Protein AF-A0A8T5A6D3-F1 (afdb_monomer_lite)

Structure (mmCIF, N/CA/C/O backbone):
data_AF-A0A8T5A6D3-F1
#
_entry.id   AF-A0A8T5A6D3-F1
#
loop_
_atom_site.group_PDB
_atom_site.id
_atom_site.type_symbol
_atom_site.label_atom_id
_atom_site.label_alt_id
_atom_site.label_comp_id
_atom_site.label_asym_id
_atom_site.label_entity_id
_atom_site.label_seq_id
_atom_site.pdbx_PDB_ins_code
_atom_site.Cartn_x
_atom_site.Cartn_y
_atom_site.Cartn_z
_atom_site.occupancy
_atom_site.B_iso_or_equiv
_atom_site.auth_seq_id
_atom_site.auth_comp_id
_atom_site.auth_asym_id
_atom_site.auth_atom_id
_atom_site.pdbx_PDB_model_num
ATOM 1 N N . PHE A 1 1 ? -14.590 -14.843 14.346 1.00 88.88 1 PHE A N 1
ATOM 2 C CA . PHE A 1 1 ? -13.296 -14.180 14.084 1.00 88.88 1 PHE A CA 1
ATOM 3 C C . PHE A 1 1 ? -13.167 -13.911 12.585 1.00 88.88 1 PHE A C 1
ATOM 5 O O . PHE A 1 1 ? -13.887 -14.545 11.820 1.00 88.88 1 PHE A O 1
ATOM 12 N N . HIS A 1 2 ? -12.305 -12.985 12.155 1.00 88.94 2 HIS A N 1
ATOM 13 C CA . HIS A 1 2 ? -12.106 -12.614 10.744 1.00 88.94 2 HIS A CA 1
ATOM 14 C C . HIS A 1 2 ? -10.635 -12.269 10.463 1.00 88.94 2 HIS A C 1
ATOM 16 O O . HIS A 1 2 ? -10.048 -11.436 11.146 1.00 88.94 2 HIS A O 1
ATOM 22 N N . HIS A 1 3 ? -10.023 -12.928 9.481 1.00 88.00 3 HIS A N 1
ATOM 23 C CA . HIS A 1 3 ? -8.654 -12.645 9.037 1.00 88.00 3 HIS A CA 1
ATOM 24 C C . HIS A 1 3 ? -8.461 -13.064 7.572 1.00 88.00 3 HIS A C 1
ATOM 26 O O . HIS A 1 3 ? -9.274 -13.801 7.006 1.00 88.00 3 HIS A O 1
ATOM 32 N N . ALA A 1 4 ? -7.360 -12.622 6.955 1.00 83.62 4 ALA A N 1
ATOM 33 C CA . ALA A 1 4 ? -7.059 -12.874 5.540 1.00 83.62 4 ALA A CA 1
ATOM 34 C C . ALA A 1 4 ? -6.901 -14.366 5.176 1.00 83.62 4 ALA A C 1
ATOM 36 O O . ALA A 1 4 ? -7.149 -14.739 4.033 1.00 83.62 4 ALA A O 1
ATOM 37 N N . GLY A 1 5 ? -6.555 -15.217 6.147 1.00 85.88 5 GLY A N 1
ATOM 38 C CA . GLY A 1 5 ? -6.410 -16.668 5.961 1.00 85.88 5 GLY A CA 1
ATOM 39 C C . GLY A 1 5 ? -7.731 -17.439 5.813 1.00 85.88 5 GLY A C 1
ATOM 40 O O . GLY A 1 5 ? -7.719 -18.601 5.419 1.00 85.88 5 GLY A O 1
ATOM 41 N N . LEU A 1 6 ? -8.882 -16.820 6.102 1.00 87.50 6 LEU A N 1
ATOM 42 C CA . LEU A 1 6 ? -10.184 -17.423 5.804 1.00 87.50 6 LEU A CA 1
ATOM 43 C 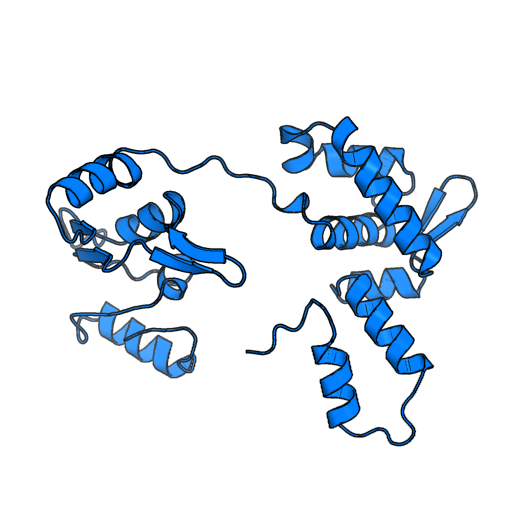C . LEU A 1 6 ? -10.451 -17.417 4.297 1.00 87.50 6 LEU A C 1
ATOM 45 O O . LEU A 1 6 ? -10.151 -16.436 3.623 1.00 87.50 6 LEU A O 1
ATOM 49 N N . ARG A 1 7 ? -11.109 -18.458 3.770 1.00 89.81 7 ARG A N 1
ATOM 50 C CA . ARG A 1 7 ? -11.620 -18.453 2.387 1.00 89.81 7 ARG A CA 1
ATOM 51 C C . ARG A 1 7 ? -12.604 -17.297 2.177 1.00 89.81 7 ARG A C 1
ATOM 53 O O . ARG A 1 7 ? -13.321 -16.912 3.101 1.00 89.81 7 ARG A O 1
ATOM 60 N N . ALA A 1 8 ? -12.674 -16.772 0.953 1.00 88.44 8 ALA A N 1
ATOM 61 C CA . ALA A 1 8 ? -13.541 -15.636 0.623 1.00 88.44 8 ALA A CA 1
ATOM 62 C C . ALA A 1 8 ? -15.020 -15.890 0.968 1.00 88.44 8 ALA A C 1
ATOM 64 O O . ALA A 1 8 ? -15.687 -15.004 1.495 1.00 88.44 8 ALA A O 1
ATOM 65 N N . GLU A 1 9 ? -15.507 -17.109 0.736 1.00 92.56 9 GLU A N 1
ATOM 66 C CA . GLU A 1 9 ? -16.871 -17.532 1.077 1.00 92.56 9 GLU A CA 1
ATOM 67 C C . GLU A 1 9 ? -17.139 -17.464 2.585 1.00 92.56 9 GLU A C 1
ATOM 69 O O . GLU A 1 9 ? -18.138 -16.892 3.014 1.00 92.56 9 GLU A O 1
ATOM 74 N N . HIS A 1 10 ? -16.211 -17.966 3.406 1.00 92.62 10 HIS A N 1
ATOM 75 C CA . HIS A 1 10 ? -16.337 -17.918 4.864 1.00 92.62 10 HIS A CA 1
ATOM 76 C C . HIS A 1 10 ? -16.326 -16.481 5.386 1.00 92.62 10 HIS A C 1
ATOM 78 O O . HIS A 1 10 ? -17.102 -16.154 6.283 1.00 92.62 10 HIS A O 1
ATOM 84 N N . ARG A 1 11 ? -15.484 -15.611 4.808 1.00 90.25 11 ARG A N 1
ATOM 85 C CA . ARG A 1 11 ? -15.489 -14.182 5.150 1.00 90.25 11 ARG A CA 1
ATOM 86 C C . ARG A 1 11 ? -16.864 -13.577 4.883 1.00 90.25 11 ARG A C 1
ATOM 88 O O . ARG A 1 11 ? -17.448 -13.041 5.815 1.00 90.25 11 ARG A O 1
ATOM 95 N N . ARG A 1 12 ? -17.438 -13.771 3.689 1.00 90.38 12 ARG A N 1
ATOM 96 C CA . ARG A 1 12 ? -18.783 -13.261 3.348 1.00 90.38 12 ARG A CA 1
ATOM 97 C C . ARG A 1 12 ? -19.853 -13.716 4.340 1.00 90.38 12 ARG A C 1
ATOM 99 O O . ARG A 1 12 ? -20.590 -12.885 4.856 1.00 90.38 12 ARG A O 1
ATOM 106 N N . ILE A 1 13 ? -19.884 -15.006 4.684 1.00 93.75 13 ILE A N 1
ATOM 107 C CA . ILE A 1 13 ? -20.856 -15.548 5.649 1.00 93.75 13 ILE A CA 1
ATOM 108 C C . ILE A 1 13 ? -20.736 -14.853 7.012 1.00 93.75 13 ILE A C 1
ATOM 110 O O . ILE A 1 13 ? -21.751 -14.491 7.614 1.00 93.75 13 ILE A O 1
ATOM 114 N N . VAL A 1 14 ? -19.510 -14.656 7.506 1.00 92.81 14 VAL A N 1
ATOM 115 C CA . VAL A 1 14 ? -19.257 -13.971 8.783 1.00 92.81 14 VAL A CA 1
ATOM 116 C C . VAL A 1 14 ? -19.687 -12.505 8.714 1.00 92.81 14 VAL A C 1
ATOM 118 O O . VAL A 1 14 ? -20.345 -12.020 9.633 1.00 92.81 14 VAL A O 1
ATOM 121 N N . GLU A 1 15 ? -19.358 -11.809 7.628 1.00 91.38 15 GLU A N 1
ATOM 122 C CA . GLU A 1 15 ? -19.695 -10.397 7.417 1.00 91.38 15 GLU A CA 1
ATOM 123 C C . GLU A 1 15 ? -21.215 -10.181 7.331 1.00 91.38 15 GLU A C 1
ATOM 125 O O . GLU A 1 15 ? -21.755 -9.305 8.009 1.00 91.38 15 GLU A O 1
ATOM 130 N N . ASP A 1 16 ? -21.927 -11.020 6.578 1.00 92.44 16 ASP A N 1
ATOM 131 C CA . ASP A 1 16 ? -23.387 -10.962 6.442 1.00 92.44 16 ASP A CA 1
ATOM 132 C C . ASP A 1 16 ? -24.098 -11.332 7.748 1.00 92.44 16 ASP A C 1
ATOM 134 O O . ASP A 1 16 ? -25.095 -10.712 8.138 1.00 92.44 16 ASP A O 1
ATOM 138 N N . SER A 1 17 ? -23.562 -12.312 8.476 1.00 94.25 17 SER A N 1
ATOM 139 C CA . SER A 1 17 ? -24.087 -12.703 9.787 1.00 94.25 17 SER A CA 1
ATOM 140 C C . SER A 1 17 ? -23.860 -11.619 10.843 1.00 94.25 17 SER A C 1
ATOM 142 O O . SER A 1 17 ? -24.708 -11.437 11.715 1.00 94.25 17 SER A O 1
ATOM 144 N N . PHE A 1 18 ? -22.760 -10.866 10.764 1.00 92.75 18 PHE A N 1
ATOM 145 C CA . PHE A 1 18 ? -22.527 -9.702 11.621 1.00 92.75 18 PHE A CA 1
ATOM 146 C C . PHE A 1 18 ? -23.461 -8.542 11.258 1.00 92.75 18 PHE A C 1
ATOM 148 O O . PHE A 1 18 ? -24.125 -7.991 12.134 1.00 92.75 18 PHE A O 1
ATOM 155 N N . ARG A 1 19 ? -23.611 -8.231 9.963 1.00 89.12 19 ARG A N 1
ATOM 156 C CA . ARG A 1 19 ? -24.492 -7.153 9.478 1.00 89.12 19 ARG A CA 1
ATOM 157 C C . ARG A 1 19 ? -25.965 -7.393 9.820 1.00 89.12 19 ARG A C 1
ATOM 159 O O . ARG A 1 19 ? -26.661 -6.463 10.206 1.00 89.12 19 ARG A O 1
ATOM 166 N N . SER A 1 20 ? -26.425 -8.641 9.727 1.00 91.38 20 SER A N 1
ATOM 167 C CA . SER A 1 20 ? -27.782 -9.047 10.134 1.00 91.38 20 SER A CA 1
ATOM 168 C C . SER A 1 20 ? -27.955 -9.199 11.652 1.00 91.38 20 SER A C 1
ATOM 170 O O . SER A 1 20 ? -29.035 -9.553 12.120 1.00 91.38 20 SER A O 1
ATOM 172 N N . GLY A 1 21 ? -26.903 -8.953 12.440 1.00 90.56 21 GLY A N 1
ATOM 173 C CA . GLY A 1 21 ? -26.941 -9.026 13.896 1.00 90.56 21 GLY A CA 1
ATOM 174 C C . GLY A 1 21 ? -27.050 -10.443 14.461 1.00 90.56 21 GLY A C 1
ATOM 175 O O . GLY A 1 21 ? -27.340 -10.582 15.650 1.00 90.56 21 GLY A O 1
ATOM 176 N N . LYS A 1 22 ? -26.827 -11.494 13.661 1.00 95.19 22 LYS A N 1
ATOM 177 C CA . LYS A 1 22 ? -26.739 -12.885 14.144 1.00 95.19 22 LYS A CA 1
ATOM 178 C C . LYS A 1 22 ? -25.450 -13.104 14.933 1.00 95.19 22 LYS A C 1
ATOM 180 O O . LYS A 1 22 ? -25.472 -13.702 16.004 1.00 95.19 22 LYS A O 1
ATOM 185 N N . ILE A 1 23 ? -24.340 -12.562 14.432 1.00 94.94 23 ILE A N 1
ATOM 186 C CA . ILE A 1 23 ? -23.078 -12.458 15.169 1.00 94.94 23 ILE A CA 1
ATOM 187 C C . ILE A 1 23 ? -23.074 -11.120 15.900 1.00 94.94 23 ILE A C 1
ATOM 189 O O . ILE A 1 23 ? -23.245 -10.072 15.285 1.00 94.94 23 ILE A O 1
ATOM 193 N N . LYS A 1 24 ? -22.874 -11.158 17.219 1.00 93.56 24 LYS A N 1
ATOM 194 C CA . LYS A 1 24 ? -22.858 -9.956 18.067 1.00 93.56 24 LYS A CA 1
ATOM 195 C C . LYS A 1 24 ? -21.466 -9.350 18.225 1.00 93.56 24 LYS A C 1
ATOM 197 O O . LYS A 1 24 ? -21.347 -8.143 18.384 1.00 93.56 24 LYS A O 1
ATOM 202 N N . ILE A 1 25 ? -20.430 -10.187 18.177 1.00 94.38 25 ILE A N 1
ATOM 203 C CA . ILE A 1 25 ? -19.036 -9.793 18.393 1.00 94.38 25 ILE A CA 1
ATOM 204 C C . ILE A 1 25 ? -18.184 -10.371 17.269 1.00 94.38 25 ILE A C 1
ATOM 206 O O . ILE A 1 25 ? -18.238 -11.570 16.989 1.00 94.38 25 ILE A O 1
ATOM 210 N N . LEU A 1 26 ? -17.372 -9.518 16.648 1.00 92.50 26 LEU A N 1
ATOM 211 C CA . LEU A 1 26 ? -16.442 -9.908 15.601 1.00 92.50 26 LEU A CA 1
ATOM 212 C C . LEU A 1 26 ? -15.021 -9.480 15.971 1.00 92.50 26 LEU A C 1
ATOM 214 O O . LEU A 1 26 ? -14.696 -8.301 15.953 1.00 92.50 26 LEU A O 1
ATOM 218 N N . VAL A 1 27 ? -14.168 -10.458 16.273 1.00 93.06 27 VAL A N 1
ATOM 219 C CA . VAL A 1 27 ? -12.727 -10.238 16.467 1.00 93.06 27 VAL A CA 1
ATOM 220 C C . VAL A 1 27 ? -12.028 -10.336 15.115 1.00 93.06 27 VAL A C 1
ATOM 222 O O . VAL A 1 27 ? -12.195 -11.354 14.435 1.00 93.06 27 VAL A O 1
ATOM 225 N N . ALA A 1 28 ? -11.262 -9.317 14.723 1.00 87.31 28 ALA A N 1
ATOM 226 C CA . ALA A 1 28 ? -10.626 -9.262 13.412 1.00 87.31 28 ALA A CA 1
ATOM 227 C C . ALA A 1 28 ? -9.179 -8.756 13.449 1.00 87.31 28 ALA A C 1
ATOM 229 O O . ALA A 1 28 ? -8.816 -7.952 14.303 1.00 87.31 28 ALA A O 1
ATOM 230 N N . THR A 1 29 ? -8.364 -9.203 12.492 1.00 83.44 29 THR A N 1
ATOM 231 C CA . THR A 1 29 ? -7.037 -8.624 12.232 1.00 83.44 29 THR A CA 1
ATOM 232 C C . THR A 1 29 ? -7.153 -7.321 11.423 1.00 83.44 29 THR A C 1
ATOM 234 O O . THR A 1 29 ? -8.159 -7.131 10.729 1.00 83.44 29 THR A O 1
ATOM 237 N N . PRO A 1 30 ? -6.127 -6.441 11.421 1.00 71.56 30 PRO A N 1
ATOM 238 C CA . PRO A 1 30 ? -6.189 -5.117 10.780 1.00 71.56 30 PRO A CA 1
ATOM 239 C C . PRO A 1 30 ? -6.592 -5.119 9.298 1.00 71.56 30 PRO A C 1
ATOM 241 O O . PRO A 1 30 ? -7.111 -4.131 8.795 1.00 71.56 30 PRO A O 1
ATOM 244 N N . THR A 1 31 ? -6.430 -6.243 8.597 1.00 66.00 31 THR A N 1
ATOM 245 C CA . THR A 1 31 ? -6.881 -6.429 7.208 1.00 66.00 31 THR A CA 1
ATOM 246 C C . THR A 1 31 ? -8.370 -6.132 7.000 1.00 66.00 31 THR A C 1
ATOM 248 O O . THR A 1 31 ? -8.763 -5.745 5.903 1.00 66.00 31 THR A O 1
ATOM 251 N N . LEU A 1 32 ? -9.208 -6.276 8.035 1.00 61.12 32 LEU A N 1
ATOM 252 C CA . LEU A 1 32 ? -10.626 -5.909 7.960 1.00 61.12 32 LEU A CA 1
ATOM 253 C C . LEU A 1 32 ? -10.837 -4.385 7.967 1.00 61.12 32 LEU A C 1
ATOM 255 O O . LEU A 1 32 ? -11.794 -3.895 7.365 1.00 61.12 32 LEU A O 1
ATOM 259 N N . ALA A 1 33 ? -9.935 -3.631 8.605 1.00 56.75 33 ALA A N 1
ATOM 260 C CA . ALA A 1 33 ? -10.086 -2.194 8.813 1.00 56.75 33 ALA A CA 1
ATOM 261 C C . ALA A 1 33 ? -9.987 -1.365 7.519 1.00 56.75 33 ALA A C 1
ATOM 263 O O . ALA A 1 33 ? -10.530 -0.261 7.474 1.00 56.75 33 ALA A O 1
ATOM 264 N N . ALA A 1 34 ? -9.399 -1.911 6.452 1.00 58.31 34 ALA A N 1
ATOM 265 C CA . ALA A 1 34 ? -9.184 -1.196 5.192 1.00 58.31 34 ALA A CA 1
ATOM 266 C C . ALA A 1 34 ? -10.132 -1.599 4.043 1.00 58.31 34 ALA A C 1
ATOM 268 O O . ALA A 1 34 ? -10.209 -0.876 3.056 1.00 58.31 34 ALA A O 1
ATOM 269 N N . GLY A 1 35 ? -10.848 -2.731 4.136 1.00 59.88 35 GLY A N 1
ATOM 270 C CA . GLY A 1 35 ? -11.442 -3.362 2.941 1.00 59.88 35 GLY A CA 1
ATOM 271 C C . GLY A 1 35 ? -12.953 -3.596 2.933 1.00 59.88 35 GLY A C 1
ATOM 272 O O . GLY A 1 35 ? -13.512 -3.832 1.867 1.00 59.88 35 GLY A O 1
ATOM 273 N N . VAL A 1 36 ? -13.633 -3.558 4.085 1.00 67.81 36 VAL A N 1
ATOM 274 C CA . VAL A 1 36 ? -15.059 -3.932 4.160 1.00 67.81 36 VAL A CA 1
ATOM 275 C C . VAL A 1 36 ? -15.838 -2.911 4.975 1.00 67.81 36 VAL A C 1
ATOM 277 O O . VAL A 1 36 ? -15.412 -2.550 6.070 1.00 67.81 36 VAL A O 1
ATOM 280 N N . ASN A 1 37 ? -16.980 -2.438 4.473 1.00 72.88 37 ASN A N 1
ATOM 281 C CA . ASN A 1 37 ? -17.863 -1.537 5.216 1.00 72.88 37 ASN A CA 1
ATOM 282 C C . ASN A 1 37 ? -18.713 -2.332 6.226 1.00 72.88 37 ASN A C 1
ATOM 284 O O . ASN A 1 37 ? -19.784 -2.846 5.899 1.00 72.88 37 ASN A O 1
ATOM 288 N N . LEU A 1 38 ? -18.192 -2.476 7.444 1.00 82.94 38 LEU A N 1
ATOM 289 C CA . LEU A 1 38 ? -18.842 -3.151 8.570 1.00 82.94 38 LEU A CA 1
ATOM 290 C C . LEU A 1 38 ? -18.769 -2.238 9.795 1.00 82.94 38 LEU A C 1
ATOM 292 O O . LEU A 1 38 ? -17.857 -2.399 10.610 1.00 82.94 38 LEU A O 1
ATOM 296 N N . PRO A 1 39 ? -19.670 -1.246 9.899 1.00 82.38 39 PRO A N 1
ATOM 297 C CA . PRO A 1 39 ? -19.753 -0.417 11.086 1.00 82.38 39 PRO A CA 1
ATOM 298 C C . PRO A 1 39 ? -20.311 -1.237 12.254 1.00 82.38 39 PRO A C 1
ATOM 300 O O . PRO A 1 39 ? -21.183 -2.095 12.079 1.00 82.38 39 PRO A O 1
ATOM 303 N N . ALA A 1 40 ? -19.819 -0.963 13.454 1.00 91.06 40 ALA A N 1
ATOM 304 C CA . ALA A 1 40 ? -20.254 -1.599 14.692 1.00 91.06 40 ALA A CA 1
ATOM 305 C C . ALA A 1 40 ? -20.604 -0.515 15.709 1.00 91.06 40 ALA A C 1
ATOM 307 O O . ALA A 1 40 ? -20.009 0.552 15.681 1.00 91.06 40 ALA A O 1
ATOM 308 N N . LYS A 1 41 ? -21.538 -0.771 16.633 1.00 92.62 41 LYS A N 1
ATOM 309 C CA . LYS A 1 41 ? -21.847 0.209 17.689 1.00 92.62 41 LYS A CA 1
ATOM 310 C C . LYS A 1 41 ? -20.596 0.570 18.504 1.00 92.62 41 LYS A C 1
ATOM 312 O O . LYS A 1 41 ? -20.357 1.743 18.773 1.00 92.62 41 LYS A O 1
ATOM 317 N N . ALA A 1 42 ? -19.799 -0.442 18.841 1.00 94.88 42 ALA A N 1
ATOM 318 C CA . ALA A 1 42 ? -18.556 -0.291 19.579 1.00 94.88 42 ALA A CA 1
ATOM 319 C C . ALA A 1 42 ? -17.392 -0.990 18.864 1.00 94.88 42 ALA A C 1
ATOM 321 O O . ALA A 1 42 ? -17.576 -2.050 18.257 1.00 94.88 42 ALA A O 1
ATOM 322 N N . VAL A 1 43 ? -16.196 -0.411 18.968 1.00 95.25 43 VAL A N 1
ATOM 323 C CA . VAL A 1 43 ? -14.931 -0.973 18.479 1.00 95.25 43 VAL A CA 1
ATOM 324 C C . VAL A 1 43 ? -13.938 -1.032 19.633 1.00 95.25 43 VAL A C 1
ATOM 326 O O . VAL A 1 43 ? -13.686 -0.027 20.290 1.00 95.25 43 VAL A O 1
ATOM 329 N N . ILE A 1 44 ? -13.342 -2.204 19.853 1.00 96.25 44 ILE A N 1
ATOM 330 C CA . ILE A 1 44 ? -12.307 -2.411 20.870 1.00 96.25 44 ILE A CA 1
ATOM 331 C C . ILE A 1 44 ? -10.987 -2.711 20.163 1.00 96.25 44 ILE A C 1
ATOM 333 O O . ILE A 1 44 ? -10.876 -3.691 19.424 1.00 96.25 44 ILE A O 1
ATOM 337 N N . ILE A 1 45 ? -9.985 -1.872 20.404 1.00 95.25 45 ILE A N 1
ATOM 338 C CA . ILE A 1 45 ? -8.626 -2.018 19.889 1.00 95.25 45 ILE A CA 1
ATOM 339 C C . ILE A 1 45 ? -7.795 -2.638 21.009 1.00 95.25 45 ILE A C 1
ATOM 341 O O . ILE A 1 45 ? -7.359 -1.962 21.937 1.00 95.25 45 ILE A O 1
ATOM 345 N N . GL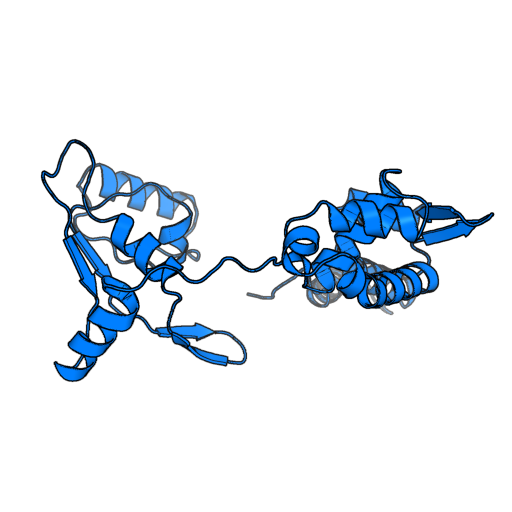Y A 1 46 ? -7.630 -3.961 20.936 1.00 93.44 46 GLY A N 1
ATOM 346 C CA . GLY A 1 46 ? -6.973 -4.742 21.989 1.00 93.44 46 GLY A CA 1
ATOM 347 C C . GLY A 1 46 ? -5.451 -4.595 22.043 1.00 93.44 46 GLY A C 1
ATOM 348 O O . GLY A 1 46 ? -4.845 -4.970 23.037 1.00 93.44 46 GLY A O 1
ATOM 349 N N . SER A 1 47 ? -4.820 -4.081 20.986 1.00 92.12 47 SER A N 1
ATOM 350 C CA . SER A 1 47 ? -3.388 -3.791 20.980 1.00 92.12 47 SER A CA 1
ATOM 351 C C . SER A 1 47 ? -3.074 -2.678 19.990 1.00 92.12 47 SER A C 1
ATOM 353 O O . SER A 1 47 ? -3.579 -2.680 18.867 1.00 92.12 47 SER A O 1
ATOM 355 N N . TYR A 1 48 ? -2.211 -1.754 20.403 1.00 93.75 48 TYR A N 1
ATOM 356 C CA . TYR A 1 48 ? -1.612 -0.737 19.540 1.00 93.75 48 TYR A CA 1
ATOM 357 C C . TYR A 1 48 ? -0.218 -1.149 19.039 1.00 93.75 48 TYR A C 1
ATOM 359 O O . TYR A 1 48 ? 0.459 -0.363 18.384 1.00 93.75 48 TYR A O 1
ATOM 367 N N . HIS A 1 49 ? 0.210 -2.387 19.305 1.00 93.19 49 HIS A N 1
ATOM 368 C CA . HIS A 1 49 ? 1.461 -2.943 18.805 1.00 93.19 49 HIS A CA 1
ATOM 369 C C . HIS A 1 49 ? 1.207 -4.029 17.754 1.00 93.19 49 HIS A C 1
ATOM 371 O O . HIS A 1 49 ? 0.308 -4.861 17.876 1.00 93.19 49 HIS A O 1
ATOM 377 N N . ARG A 1 50 ? 2.047 -4.058 16.721 1.00 90.94 50 ARG A N 1
ATOM 378 C CA . ARG A 1 50 ? 2.048 -5.059 15.653 1.00 90.94 50 ARG A CA 1
ATOM 379 C C . ARG A 1 50 ? 3.475 -5.482 15.328 1.00 90.94 50 ARG A C 1
ATOM 381 O O . ARG A 1 50 ? 4.379 -4.648 15.285 1.00 90.94 50 ARG A O 1
ATOM 388 N N . PHE A 1 51 ? 3.655 -6.767 15.032 1.00 87.81 51 PHE A N 1
ATOM 389 C CA . PHE A 1 51 ? 4.906 -7.267 14.479 1.00 87.81 51 PHE A CA 1
ATOM 390 C C . PHE A 1 51 ? 5.110 -6.757 13.048 1.00 87.81 51 PHE A C 1
ATOM 392 O O . PHE A 1 51 ? 4.296 -7.021 12.161 1.00 87.81 51 PHE A O 1
ATOM 399 N N . THR A 1 52 ? 6.217 -6.063 12.828 1.00 84.75 52 THR A N 1
ATOM 400 C CA . THR A 1 52 ? 6.669 -5.604 11.519 1.00 84.75 52 THR A CA 1
ATOM 401 C C . THR A 1 52 ? 7.923 -6.395 11.141 1.00 84.75 52 THR A C 1
ATOM 403 O O . THR A 1 52 ? 8.918 -6.340 11.873 1.00 84.75 52 THR A O 1
ATOM 406 N N . PRO A 1 53 ? 7.913 -7.139 10.016 1.00 82.69 53 PRO A N 1
ATOM 407 C CA . PRO A 1 53 ? 9.084 -7.883 9.557 1.00 82.69 53 PRO A CA 1
ATOM 408 C C . PRO A 1 53 ? 10.334 -6.998 9.497 1.00 82.69 53 PRO A C 1
ATOM 410 O O . PRO A 1 53 ? 10.295 -5.897 8.955 1.00 82.69 53 PRO A O 1
ATOM 413 N N . GLY A 1 54 ? 11.433 -7.467 10.091 1.00 86.69 54 GLY A N 1
ATOM 414 C CA . GLY A 1 54 ? 12.701 -6.731 10.174 1.00 86.69 54 GLY A CA 1
ATOM 415 C C . GLY A 1 54 ? 12.798 -5.691 11.299 1.00 86.69 54 GLY A C 1
ATOM 416 O O . GLY A 1 54 ? 13.908 -5.315 11.655 1.00 86.69 54 GLY A O 1
ATOM 417 N N . TYR A 1 55 ? 11.678 -5.276 11.901 1.00 84.19 55 TYR A N 1
ATOM 418 C CA . TYR A 1 55 ? 11.642 -4.249 12.955 1.00 84.19 55 TYR A CA 1
ATOM 419 C C . TYR A 1 55 ? 11.095 -4.755 14.300 1.00 84.19 55 TYR A C 1
ATOM 421 O O . TYR A 1 55 ? 11.197 -4.057 15.304 1.00 84.19 55 TYR A O 1
ATOM 429 N N . GLY A 1 56 ? 10.536 -5.968 14.347 1.00 92.06 56 GLY A N 1
ATOM 430 C CA . GLY A 1 56 ? 9.978 -6.541 15.572 1.00 92.06 56 GLY A CA 1
ATOM 431 C C . GLY A 1 56 ? 8.618 -5.941 15.931 1.00 92.06 56 GLY A C 1
ATOM 432 O O . GLY A 1 56 ? 7.842 -5.576 15.049 1.00 92.06 56 GLY A O 1
ATOM 433 N N . MET A 1 57 ? 8.291 -5.876 17.224 1.00 91.75 57 MET A N 1
ATOM 434 C CA . MET A 1 57 ? 7.043 -5.257 17.683 1.00 91.75 57 MET A CA 1
ATOM 435 C C . MET A 1 57 ? 7.144 -3.734 17.586 1.00 91.75 57 MET A C 1
ATOM 437 O O . MET A 1 57 ? 7.991 -3.110 18.214 1.00 91.75 57 MET A O 1
ATOM 441 N N . THR A 1 58 ? 6.248 -3.143 16.807 1.00 93.62 58 THR A N 1
ATOM 442 C CA . THR A 1 58 ? 6.192 -1.703 16.528 1.00 93.62 58 THR A CA 1
ATOM 443 C C . THR A 1 58 ? 4.793 -1.174 16.796 1.00 93.62 58 THR A C 1
ATOM 445 O O . THR A 1 58 ? 3.821 -1.921 16.674 1.00 93.62 58 THR A O 1
ATOM 448 N N . ARG A 1 59 ? 4.673 0.104 17.148 1.00 93.81 59 ARG A N 1
ATOM 449 C CA . ARG A 1 59 ? 3.372 0.759 17.302 1.00 93.81 59 ARG A CA 1
ATOM 450 C C . ARG A 1 59 ? 2.658 0.888 15.952 1.00 93.81 59 ARG A C 1
ATOM 452 O O . ARG A 1 59 ? 3.302 1.083 14.921 1.00 93.81 59 ARG A O 1
ATOM 459 N N . ILE A 1 60 ? 1.334 0.767 15.952 1.00 93.38 60 ILE A N 1
ATOM 460 C CA . ILE A 1 60 ? 0.507 1.108 14.787 1.00 93.38 60 ILE A CA 1
ATOM 461 C C . ILE A 1 60 ? 0.532 2.622 14.566 1.00 93.38 60 ILE A C 1
ATOM 463 O O . ILE A 1 60 ? 0.690 3.383 15.522 1.00 93.38 60 ILE A O 1
ATOM 467 N N . SER A 1 61 ? 0.346 3.062 13.324 1.00 92.50 61 SER A N 1
ATOM 468 C CA . SER A 1 61 ? 0.240 4.498 13.033 1.00 92.50 61 SER A CA 1
ATOM 469 C C . SER A 1 61 ? -1.032 5.113 13.627 1.00 92.50 61 SER A C 1
ATOM 471 O O . SER A 1 61 ? -2.040 4.426 13.839 1.00 92.50 61 SER A O 1
ATOM 473 N N . ILE A 1 62 ? -1.015 6.428 13.850 1.00 94.38 62 ILE A N 1
ATOM 474 C CA . ILE A 1 62 ? -2.194 7.196 14.271 1.00 94.38 62 ILE A CA 1
ATOM 475 C C . ILE A 1 62 ? -3.279 7.075 13.203 1.00 94.38 62 ILE A C 1
ATOM 477 O O . ILE A 1 62 ? -4.451 6.888 13.530 1.00 94.38 62 ILE A O 1
ATOM 481 N N . LEU A 1 63 ? -2.905 7.105 11.921 1.00 91.81 63 LEU A N 1
ATOM 482 C CA . LEU A 1 63 ? -3.844 6.880 10.823 1.00 91.81 63 LEU A CA 1
ATOM 483 C C . LEU A 1 63 ? -4.559 5.521 10.924 1.00 91.81 63 LEU A C 1
ATOM 485 O O . LEU A 1 63 ? -5.783 5.472 10.803 1.00 91.81 63 LEU A O 1
ATOM 489 N N . GLU A 1 64 ? -3.832 4.429 11.172 1.00 91.19 64 GLU A N 1
ATOM 490 C CA . GLU A 1 64 ? -4.427 3.095 11.352 1.00 91.19 64 GLU A CA 1
ATOM 491 C C . GLU A 1 64 ? -5.366 3.047 12.561 1.00 91.19 64 GLU A C 1
ATOM 493 O O . GLU A 1 64 ? -6.475 2.517 12.459 1.00 91.19 64 GLU A O 1
ATOM 498 N N . TYR A 1 65 ? -4.962 3.645 13.686 1.00 93.94 65 TYR A N 1
ATOM 499 C CA . TYR A 1 65 ? -5.826 3.792 14.855 1.00 93.94 65 TYR A CA 1
ATOM 500 C C . TYR A 1 65 ? -7.132 4.517 14.498 1.00 93.94 65 TYR A C 1
ATOM 502 O O . TYR A 1 65 ? -8.216 3.991 14.757 1.00 93.94 65 TYR A O 1
ATOM 510 N N . LYS A 1 66 ? -7.047 5.683 13.842 1.00 92.94 66 LYS A N 1
ATOM 511 C CA . LYS A 1 66 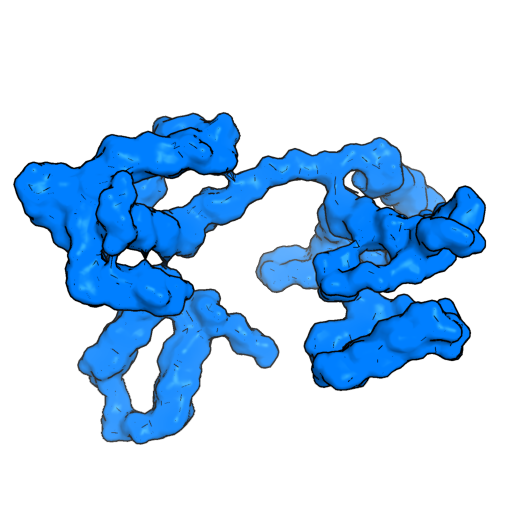? -8.220 6.488 13.460 1.00 92.94 66 LYS A CA 1
ATOM 512 C C . LYS A 1 66 ? -9.131 5.753 12.474 1.00 92.94 66 LYS A C 1
ATOM 514 O O . LYS A 1 66 ? -10.351 5.876 12.565 1.00 92.94 66 LYS A O 1
ATOM 519 N N . GLN A 1 67 ? -8.567 4.961 11.560 1.00 90.50 67 GLN A N 1
ATOM 520 C CA . GLN A 1 67 ? -9.341 4.110 10.650 1.00 90.50 67 GLN A CA 1
ATOM 521 C C . GLN A 1 67 ? -10.100 3.003 11.392 1.00 90.50 67 GLN A C 1
ATOM 523 O O . GLN A 1 67 ? -11.243 2.706 11.042 1.00 90.50 67 GLN A O 1
ATOM 528 N N . MET A 1 68 ? -9.496 2.399 12.420 1.00 92.00 68 MET A N 1
ATOM 529 C CA . MET A 1 68 ? -10.178 1.414 13.261 1.00 92.00 68 MET A CA 1
ATOM 530 C C . MET A 1 68 ? -11.265 2.068 14.114 1.00 92.00 68 MET A C 1
ATOM 532 O O . MET A 1 68 ? -12.409 1.615 14.088 1.00 92.00 68 MET A O 1
ATOM 536 N N . SER A 1 69 ? -10.941 3.151 14.826 1.00 92.94 69 SER A N 1
ATOM 537 C CA . SER A 1 69 ? -11.891 3.846 15.701 1.00 92.94 69 SER A CA 1
ATOM 538 C C . SER A 1 69 ? -13.067 4.437 14.921 1.00 92.94 69 SER A C 1
ATOM 540 O O . SER A 1 69 ? -14.192 4.417 15.405 1.00 92.94 69 SER A O 1
ATOM 542 N N . GLY A 1 70 ? -12.840 4.903 13.688 1.00 90.94 70 GLY A N 1
ATOM 543 C CA . GLY A 1 70 ? -13.877 5.451 12.807 1.00 90.94 70 GLY A CA 1
ATOM 544 C C . GLY A 1 70 ? -14.939 4.443 12.352 1.00 90.94 70 GLY A C 1
ATOM 545 O O . GLY A 1 70 ? -15.908 4.829 11.707 1.00 90.94 70 GLY A O 1
ATOM 546 N N . ARG A 1 71 ? -14.782 3.154 12.680 1.00 90.62 71 ARG A N 1
ATOM 547 C CA . ARG A 1 71 ? -15.795 2.111 12.437 1.00 90.62 71 ARG A CA 1
ATOM 548 C C . ARG A 1 71 ? -16.811 1.987 13.570 1.00 90.62 71 ARG A C 1
ATOM 550 O O . ARG A 1 71 ? -17.769 1.223 13.428 1.00 90.62 71 ARG A O 1
ATOM 557 N N . ALA A 1 72 ? -16.586 2.691 14.679 1.00 93.06 72 ALA A N 1
ATOM 558 C CA . ALA A 1 72 ? -17.529 2.778 15.778 1.00 93.06 72 ALA A CA 1
ATOM 559 C C . ALA A 1 72 ? -18.692 3.716 15.427 1.00 93.06 72 ALA A C 1
ATOM 561 O O . ALA A 1 72 ? -18.493 4.822 14.931 1.00 93.06 72 ALA A O 1
ATOM 562 N N . GLY A 1 73 ? -19.907 3.277 15.743 1.00 92.69 73 GLY A N 1
ATOM 563 C CA . GLY A 1 73 ? -21.160 3.935 15.396 1.00 92.69 73 GLY A CA 1
ATOM 564 C C . GLY A 1 73 ? -21.696 3.467 14.044 1.00 92.69 73 GLY A C 1
ATOM 565 O O . GLY A 1 73 ? -21.027 3.561 13.015 1.00 92.69 73 GLY A O 1
ATOM 566 N N . ARG A 1 74 ? -22.935 2.965 14.026 1.00 90.88 74 ARG A N 1
ATOM 567 C CA . ARG A 1 74 ? -23.636 2.633 12.781 1.00 90.88 74 ARG A CA 1
ATOM 568 C C . ARG A 1 74 ? -24.494 3.825 12.362 1.00 90.88 74 ARG A C 1
ATOM 570 O O . ARG A 1 74 ? -25.446 4.150 13.081 1.00 90.88 74 ARG A O 1
ATOM 577 N N . PRO A 1 75 ? -24.212 4.449 11.202 1.00 86.88 75 PRO A N 1
ATOM 578 C CA . PRO A 1 75 ? -25.060 5.509 10.673 1.00 86.88 75 PRO A CA 1
ATOM 579 C C . PRO A 1 75 ? -26.521 5.054 10.643 1.00 86.88 75 PRO A C 1
ATOM 581 O O . PRO A 1 75 ? -26.790 3.926 10.242 1.00 86.88 75 PRO A O 1
ATOM 584 N N . GLN A 1 76 ? -27.445 5.922 11.060 1.00 86.31 76 GLN A N 1
ATOM 585 C CA . GLN A 1 76 ? -28.899 5.678 11.128 1.00 86.31 76 GLN A CA 1
ATOM 586 C C . GLN A 1 76 ? -29.396 4.743 12.247 1.00 86.31 76 GLN A C 1
ATOM 588 O O . GLN A 1 76 ? -30.596 4.741 12.508 1.00 86.31 76 GLN A O 1
ATOM 593 N N . TYR A 1 77 ? -28.528 3.985 12.926 1.00 87.06 77 TYR A N 1
ATOM 594 C CA . TYR A 1 77 ? -28.952 3.056 13.989 1.00 87.06 77 TYR A CA 1
ATOM 595 C C . TYR A 1 77 ? -28.530 3.498 15.387 1.00 87.06 77 TYR A C 1
ATOM 597 O O . TYR A 1 77 ? -29.254 3.244 16.347 1.00 87.06 77 TYR A O 1
ATOM 605 N N . ASP A 1 78 ? -27.359 4.122 15.516 1.00 91.50 78 ASP A N 1
ATOM 606 C CA . ASP A 1 78 ? -26.808 4.532 16.804 1.00 91.50 78 ASP A CA 1
ATOM 607 C C . ASP A 1 78 ? -26.713 6.064 16.878 1.00 91.50 78 ASP A C 1
ATOM 609 O O . ASP A 1 78 ? -26.273 6.711 15.928 1.00 91.50 78 ASP A O 1
ATOM 613 N N . ALA A 1 79 ? -27.102 6.648 18.017 1.00 93.06 79 ALA A N 1
ATOM 614 C CA . ALA A 1 79 ? -26.954 8.088 18.265 1.00 93.06 79 ALA A CA 1
ATOM 615 C C . ALA A 1 79 ? -25.481 8.508 18.422 1.00 93.06 79 ALA A C 1
ATOM 617 O O . ALA A 1 79 ? -25.125 9.654 18.161 1.00 93.06 79 ALA A O 1
ATOM 618 N N . TYR A 1 80 ? -24.633 7.575 18.854 1.00 93.44 80 TYR A N 1
ATOM 619 C CA . TYR A 1 80 ? -23.194 7.742 19.000 1.00 93.44 80 TYR A CA 1
ATOM 620 C C . TYR A 1 80 ? -22.499 6.373 18.899 1.00 93.44 80 TYR A C 1
ATOM 622 O O . TYR A 1 80 ? -23.134 5.329 19.079 1.00 93.44 80 TYR A O 1
ATOM 630 N N . GLY A 1 81 ? -21.203 6.377 18.589 1.00 94.88 81 GLY A N 1
ATOM 631 C CA . GLY A 1 81 ? -20.343 5.192 18.567 1.00 94.88 81 GLY A CA 1
ATOM 632 C C . GLY A 1 81 ? -19.279 5.250 19.658 1.00 94.88 81 GLY A C 1
ATOM 633 O O . GLY A 1 81 ? -18.862 6.337 20.050 1.00 94.88 81 GLY A O 1
ATOM 634 N N . GLU A 1 82 ? -18.825 4.089 20.129 1.00 96.50 82 GLU A N 1
ATOM 635 C CA . GLU A 1 82 ? -17.776 3.989 21.154 1.00 96.50 82 GLU A CA 1
ATOM 636 C C . GLU A 1 82 ? -16.529 3.290 20.600 1.00 96.50 82 GLU A C 1
ATOM 638 O O . GLU A 1 82 ? -16.605 2.178 20.078 1.00 96.50 82 GLU A O 1
ATOM 643 N N . ALA A 1 83 ? -15.366 3.927 20.724 1.00 96.12 83 ALA A N 1
ATOM 644 C CA . ALA A 1 83 ? -14.082 3.319 20.398 1.00 96.12 83 ALA A CA 1
ATOM 645 C C . ALA A 1 83 ? -13.207 3.272 21.653 1.00 96.12 83 ALA A C 1
ATOM 647 O O . ALA A 1 83 ? -12.957 4.305 22.273 1.00 96.12 83 ALA A O 1
ATOM 648 N N . THR A 1 84 ? -12.734 2.082 22.015 1.00 96.88 84 THR A N 1
ATOM 649 C CA . THR A 1 84 ? -11.913 1.858 23.210 1.00 96.88 84 THR A CA 1
ATOM 650 C C . THR A 1 84 ? -10.553 1.309 22.810 1.00 96.88 84 THR A C 1
ATOM 652 O O . THR A 1 84 ? -10.472 0.275 22.145 1.00 96.88 84 THR A O 1
ATOM 655 N N . LEU A 1 85 ? -9.488 1.980 23.242 1.00 96.88 85 LEU A N 1
ATOM 656 C CA . LEU A 1 85 ? -8.117 1.491 23.148 1.00 96.88 85 LEU A CA 1
ATOM 657 C C . LEU A 1 85 ? -7.696 0.923 24.504 1.00 96.88 85 LEU A C 1
ATOM 659 O O . LEU A 1 85 ? -7.842 1.595 25.521 1.00 96.88 85 LEU A O 1
ATOM 663 N N . ILE A 1 86 ? -7.224 -0.324 24.518 1.00 96.44 86 ILE A N 1
ATOM 664 C CA . ILE A 1 86 ? -6.844 -1.010 25.755 1.00 96.44 86 ILE A CA 1
ATOM 665 C C . ILE A 1 86 ? -5.427 -0.606 26.170 1.00 96.44 86 ILE A C 1
ATOM 667 O O . ILE A 1 86 ? -4.485 -0.753 25.390 1.00 96.44 86 ILE A O 1
ATOM 671 N N . ALA A 1 87 ? -5.308 -0.145 27.414 1.00 96.06 87 ALA A N 1
ATOM 672 C CA . ALA A 1 87 ? -4.060 0.102 28.125 1.00 96.06 87 ALA A CA 1
ATOM 673 C C . ALA A 1 87 ? -3.957 -0.844 29.332 1.00 96.06 87 ALA A C 1
ATOM 675 O O . ALA A 1 87 ? -4.970 -1.317 29.855 1.00 96.06 87 ALA A O 1
ATOM 676 N N . SER A 1 88 ? -2.736 -1.113 29.773 1.00 94.56 88 SER A N 1
ATOM 677 C CA . SER A 1 88 ? -2.399 -2.009 30.884 1.00 94.56 88 SER A CA 1
ATOM 678 C C . SER A 1 88 ? -2.185 -1.255 32.199 1.00 94.56 88 SER A C 1
ATOM 680 O O . SER A 1 88 ? -2.247 -1.863 33.266 1.00 94.56 88 SER A O 1
ATOM 682 N N . SER A 1 89 ? -1.943 0.058 32.143 1.00 97.19 89 SER A N 1
ATOM 683 C CA . SER A 1 89 ? -1.833 0.949 33.302 1.00 97.19 89 SER A CA 1
ATOM 684 C C . SER A 1 89 ? -2.475 2.314 33.028 1.00 97.19 89 SER A C 1
ATOM 686 O O . SER A 1 89 ? -2.776 2.654 31.884 1.00 97.19 89 SER A O 1
ATOM 688 N N . GLN A 1 90 ? -2.685 3.098 34.089 1.00 96.25 90 GLN A N 1
ATOM 689 C CA . GLN A 1 90 ? -3.203 4.465 33.985 1.00 96.25 90 GLN A CA 1
ATOM 690 C C . GLN A 1 90 ? -2.226 5.384 33.234 1.00 96.25 90 GLN A C 1
ATOM 692 O O . GLN A 1 90 ? -2.647 6.090 32.323 1.00 96.25 90 GLN A O 1
ATOM 697 N N . ASP A 1 91 ? -0.930 5.305 33.547 1.00 97.44 91 ASP A N 1
ATOM 698 C CA . ASP A 1 91 ? 0.111 6.080 32.857 1.00 97.44 91 ASP A CA 1
ATOM 699 C C . ASP A 1 91 ? 0.135 5.775 31.348 1.00 97.44 91 ASP A C 1
ATOM 701 O O . ASP A 1 91 ? 0.254 6.673 30.516 1.00 97.44 91 ASP A O 1
ATOM 705 N N . GLU A 1 92 ? -0.033 4.500 30.974 1.00 96.31 92 GLU A N 1
ATOM 706 C CA . GLU A 1 92 ? -0.136 4.090 29.570 1.00 96.31 92 GLU A CA 1
ATOM 707 C C . GLU A 1 92 ? -1.426 4.618 28.928 1.00 96.31 92 GLU A C 1
ATOM 709 O O . GLU A 1 92 ? -1.410 5.055 27.780 1.00 96.31 92 GLU A O 1
ATOM 714 N N . ALA A 1 93 ? -2.547 4.625 29.654 1.00 97.12 93 ALA A N 1
ATOM 715 C CA . ALA A 1 93 ? -3.800 5.178 29.149 1.00 97.12 93 ALA A CA 1
ATOM 716 C C . ALA A 1 93 ? -3.684 6.680 28.840 1.00 97.12 93 ALA A C 1
ATOM 718 O O . ALA A 1 93 ? -4.200 7.130 27.816 1.00 97.12 93 ALA A O 1
ATOM 719 N N . GLU A 1 94 ? -2.991 7.441 29.688 1.00 97.56 94 GLU A N 1
ATOM 720 C CA . GLU A 1 94 ? -2.726 8.870 29.481 1.00 97.56 94 GLU A CA 1
ATOM 721 C C . GLU A 1 94 ? -1.825 9.099 28.258 1.00 97.56 94 GLU A C 1
ATOM 723 O O . GLU A 1 94 ? -2.170 9.885 27.373 1.00 97.56 94 GLU A O 1
ATOM 728 N N . GLU A 1 95 ? -0.744 8.329 28.122 1.00 96.94 95 GLU A N 1
ATOM 729 C CA . GLU A 1 95 ? 0.149 8.400 26.957 1.00 96.94 95 GLU A CA 1
ATOM 730 C C . GLU A 1 95 ? -0.564 8.043 25.641 1.00 96.94 95 GLU A C 1
ATOM 732 O O . GLU A 1 95 ? -0.387 8.711 24.617 1.00 96.94 95 GLU A O 1
ATOM 737 N N . LEU A 1 96 ? -1.413 7.012 25.650 1.00 97.12 96 LEU A N 1
ATOM 738 C CA . LEU A 1 96 ? -2.202 6.606 24.484 1.00 97.12 96 LEU A CA 1
ATOM 739 C C . LEU A 1 96 ? -3.309 7.613 24.146 1.00 97.12 96 LEU A C 1
ATOM 741 O O . LEU A 1 96 ? -3.621 7.822 22.968 1.00 97.12 96 LEU A O 1
ATOM 745 N N . MET A 1 97 ? -3.893 8.265 25.154 1.00 96.50 97 MET A N 1
ATOM 746 C CA . MET A 1 97 ? -4.851 9.352 24.952 1.00 96.50 97 MET A CA 1
ATOM 747 C C . MET A 1 97 ? -4.199 10.498 24.174 1.00 96.50 97 MET A C 1
ATOM 749 O O . MET A 1 97 ? -4.746 10.948 23.162 1.00 96.50 97 MET A O 1
ATOM 753 N N . GLU A 1 98 ? -3.009 10.931 24.585 1.00 97.00 98 GLU A N 1
ATOM 754 C CA . GLU A 1 98 ? -2.277 11.999 23.905 1.00 97.00 98 GLU A CA 1
ATOM 755 C C . GLU A 1 98 ? -1.809 11.575 22.506 1.00 97.00 98 GLU A C 1
ATOM 757 O O . GLU A 1 98 ? -2.092 12.263 21.520 1.00 97.00 98 GLU A O 1
ATOM 762 N N . SER A 1 99 ? -1.154 10.417 22.391 1.00 94.62 99 SER A N 1
ATOM 763 C CA . SER A 1 99 ? -0.505 9.970 21.150 1.00 94.62 99 SER A CA 1
ATOM 764 C C . SER A 1 99 ? -1.471 9.512 20.055 1.00 94.62 99 SER A C 1
ATOM 766 O O . SER A 1 99 ? -1.160 9.673 18.876 1.00 94.62 99 SER A O 1
ATOM 768 N N . TYR A 1 100 ? -2.657 8.998 20.401 1.00 96.44 100 TYR A N 1
ATOM 769 C CA . TYR A 1 100 ? -3.624 8.484 19.422 1.00 96.44 100 TYR A CA 1
ATOM 770 C C . TYR A 1 100 ? -4.946 9.249 19.396 1.00 96.44 100 TYR A C 1
ATOM 772 O O . TYR A 1 100 ? -5.462 9.574 18.320 1.00 96.44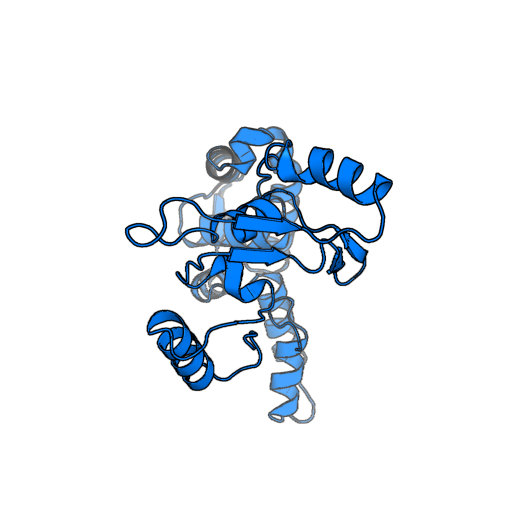 100 TYR A O 1
ATOM 780 N N . ILE A 1 101 ? -5.550 9.511 20.557 1.00 94.69 101 ILE A N 1
ATOM 781 C CA . ILE A 1 101 ? -6.918 10.043 20.621 1.00 94.69 101 ILE A CA 1
ATOM 782 C C . ILE A 1 101 ? -6.921 11.538 20.309 1.00 94.69 101 ILE A C 1
ATOM 784 O O . ILE A 1 101 ? -7.681 11.974 19.441 1.00 94.69 101 ILE A O 1
ATOM 788 N N . LEU A 1 102 ? -6.041 12.303 20.948 1.00 95.19 102 LEU A N 1
ATOM 789 C CA . LEU A 1 102 ? -5.964 13.756 20.793 1.00 95.19 102 LEU A CA 1
ATOM 790 C C . LEU A 1 102 ? -5.085 14.187 19.610 1.00 95.19 102 LEU A C 1
ATOM 792 O O . LEU A 1 102 ? -5.262 15.279 19.069 1.00 95.19 102 LEU A O 1
ATOM 796 N N . SER A 1 103 ? -4.181 13.317 19.162 1.00 93.62 103 SER A N 1
ATOM 797 C CA . SER A 1 103 ? -3.273 13.607 18.052 1.00 93.62 103 SER A CA 1
ATOM 798 C C . SER A 1 103 ? -3.929 13.531 16.668 1.00 93.62 103 SER A C 1
ATOM 800 O O . SER A 1 103 ? -4.900 12.800 16.423 1.00 93.62 103 SER A O 1
ATOM 802 N N . LYS A 1 104 ? -3.364 14.301 15.731 1.00 92.06 104 LYS A N 1
ATOM 803 C CA . LYS A 1 104 ? -3.705 14.255 14.301 1.00 92.06 104 LYS A CA 1
ATOM 804 C C . LYS A 1 104 ? -2.931 13.125 13.605 1.00 92.06 104 LYS A C 1
ATOM 806 O O . LYS A 1 104 ? -1.814 12.836 14.027 1.00 92.06 104 LYS A O 1
ATOM 811 N N . PRO A 1 105 ? -3.487 12.519 12.536 1.00 90.44 105 PRO A N 1
ATOM 812 C CA . PRO A 1 105 ? -2.756 11.554 11.720 1.00 90.44 105 PRO A CA 1
ATOM 813 C C . PRO A 1 105 ? -1.436 12.120 11.199 1.00 90.44 105 PRO A C 1
ATOM 815 O O . PRO A 1 105 ? -1.324 13.322 10.934 1.00 90.44 105 PRO A O 1
ATOM 818 N N . GLU A 1 106 ? -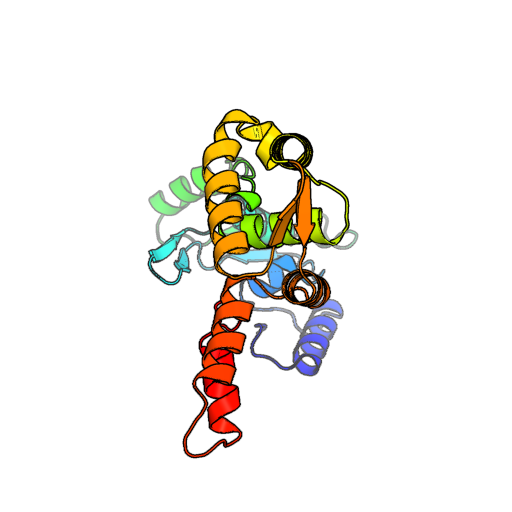0.460 11.238 11.016 1.00 87.81 106 GLU A N 1
ATOM 819 C CA . GLU A 1 106 ? 0.837 11.587 10.457 1.00 87.81 106 GLU A CA 1
ATOM 820 C C . GLU A 1 106 ? 0.687 12.145 9.027 1.00 87.81 106 GLU A C 1
ATOM 822 O O . GLU A 1 106 ? -0.209 11.721 8.284 1.00 87.81 106 GLU A O 1
ATOM 827 N N . PRO A 1 107 ? 1.561 13.075 8.598 1.00 81.88 107 PRO A N 1
ATOM 828 C CA . PRO A 1 107 ? 1.598 13.521 7.212 1.00 81.88 107 PRO A CA 1
ATOM 829 C C . PRO A 1 107 ? 1.771 12.345 6.247 1.00 81.88 107 PRO A C 1
ATOM 831 O O . PRO A 1 107 ? 2.523 11.403 6.504 1.00 81.88 107 PRO A O 1
ATOM 834 N N . LEU A 1 108 ? 1.098 12.413 5.100 1.00 76.69 108 LEU A N 1
ATOM 835 C CA . LEU A 1 108 ? 1.268 11.416 4.052 1.00 76.69 108 LEU A CA 1
ATOM 836 C C . LEU A 1 108 ? 2.596 11.650 3.330 1.00 76.69 108 LEU A C 1
ATOM 838 O O . LEU A 1 108 ? 2.823 12.714 2.761 1.00 76.69 108 LEU A O 1
ATOM 842 N N . TYR A 1 109 ? 3.446 10.627 3.304 1.00 70.12 109 TYR A N 1
ATOM 843 C CA . TYR A 1 109 ? 4.676 10.628 2.517 1.00 70.12 109 TYR A CA 1
ATOM 844 C C . TYR A 1 109 ? 4.477 9.857 1.214 1.00 70.12 109 TYR A C 1
ATOM 846 O O . TYR A 1 109 ? 3.853 8.792 1.186 1.00 70.12 109 TYR A O 1
ATOM 854 N N . SER A 1 110 ? 5.041 10.373 0.122 1.00 70.81 110 SER A N 1
ATOM 855 C CA . SER A 1 110 ? 4.990 9.689 -1.167 1.00 70.81 110 SER A CA 1
ATOM 856 C C . SER A 1 110 ? 5.746 8.356 -1.126 1.00 70.81 110 SER A C 1
ATOM 858 O O . SER A 1 110 ? 6.924 8.300 -0.778 1.00 70.81 110 SER A O 1
ATOM 860 N N . ARG A 1 111 ? 5.088 7.273 -1.557 1.00 70.31 111 ARG A N 1
ATOM 861 C CA . ARG A 1 111 ? 5.708 5.943 -1.726 1.00 70.31 111 ARG A CA 1
ATOM 862 C C . ARG A 1 111 ? 6.462 5.787 -3.051 1.00 70.31 111 ARG A C 1
ATOM 864 O O . ARG A 1 111 ? 7.173 4.796 -3.232 1.00 70.31 111 ARG A O 1
ATOM 871 N N . LEU A 1 112 ? 6.365 6.780 -3.940 1.00 71.38 112 LEU A N 1
ATOM 872 C CA . LEU A 1 112 ? 7.120 6.828 -5.196 1.00 71.38 112 LEU A CA 1
ATOM 873 C C . LEU A 1 112 ? 8.636 6.921 -4.961 1.00 71.38 112 LEU A C 1
ATOM 875 O O . LEU A 1 112 ? 9.412 6.578 -5.840 1.00 71.38 112 LEU A O 1
ATOM 879 N N . ALA A 1 113 ? 9.043 7.322 -3.752 1.00 68.56 113 ALA A N 1
ATOM 880 C CA . ALA A 1 113 ? 10.428 7.316 -3.293 1.00 68.56 113 ALA A CA 1
ATOM 881 C C . ALA A 1 113 ? 11.075 5.920 -3.303 1.00 68.56 113 ALA A C 1
ATOM 883 O O . ALA A 1 113 ? 12.298 5.807 -3.278 1.00 68.56 113 ALA A O 1
ATOM 884 N N . SER A 1 114 ? 10.270 4.849 -3.271 1.00 81.38 114 SER A N 1
ATOM 885 C CA . SER A 1 114 ? 10.818 3.496 -3.296 1.00 81.38 114 SER A CA 1
ATOM 886 C C . SER A 1 114 ? 11.455 3.204 -4.653 1.00 81.38 114 SER A C 1
ATOM 888 O O . SER A 1 114 ? 10.855 3.440 -5.702 1.00 81.38 114 SER A O 1
ATOM 890 N N . GLU A 1 115 ? 12.666 2.649 -4.631 1.00 83.06 115 GLU A N 1
ATOM 891 C CA . GLU A 1 115 ? 13.430 2.362 -5.849 1.00 83.06 115 GLU A CA 1
ATOM 892 C C . GLU A 1 115 ? 12.655 1.454 -6.817 1.00 83.06 115 GLU A C 1
ATOM 894 O O . GLU A 1 115 ? 12.660 1.686 -8.022 1.00 83.06 115 GLU A O 1
ATOM 899 N N . SER A 1 116 ? 11.927 0.465 -6.288 1.00 85.81 116 SER A N 1
ATOM 900 C CA . SER A 1 116 ? 11.086 -0.446 -7.078 1.00 85.81 116 SER A CA 1
ATOM 901 C C . SER A 1 116 ? 9.967 0.284 -7.834 1.00 85.81 116 SER A C 1
ATOM 903 O O . SER A 1 116 ? 9.810 0.105 -9.048 1.00 85.81 116 SER A O 1
ATOM 905 N N . ALA A 1 117 ? 9.223 1.163 -7.147 1.00 86.62 117 ALA A N 1
ATOM 906 C CA . ALA A 1 117 ? 8.159 1.939 -7.778 1.00 86.62 117 ALA A CA 1
ATOM 907 C C . ALA A 1 117 ? 8.741 2.911 -8.807 1.00 86.62 117 ALA A C 1
ATOM 909 O O . ALA A 1 117 ? 8.289 2.940 -9.951 1.00 86.62 117 ALA A O 1
ATOM 910 N N . LEU A 1 118 ? 9.783 3.660 -8.434 1.00 89.25 118 LEU A N 1
ATOM 911 C CA . LEU A 1 118 ? 10.409 4.632 -9.325 1.00 89.25 118 LEU A CA 1
ATOM 912 C C . LEU A 1 118 ? 10.960 3.961 -10.591 1.00 89.25 118 LEU A C 1
ATOM 914 O O . LEU A 1 118 ? 10.776 4.482 -11.691 1.00 89.25 118 LEU A O 1
ATOM 918 N N . ARG A 1 119 ? 11.565 2.775 -10.464 1.00 93.44 119 ARG A N 1
ATOM 919 C CA . ARG A 1 119 ? 12.076 1.983 -11.591 1.00 93.44 119 ARG A CA 1
ATOM 920 C C . ARG A 1 119 ? 10.964 1.530 -12.531 1.00 93.44 119 ARG A C 1
ATOM 922 O O . ARG A 1 119 ? 11.081 1.719 -13.741 1.00 93.44 119 ARG A O 1
ATOM 929 N N . SER A 1 120 ? 9.886 0.984 -11.976 1.00 92.94 120 SER A N 1
ATOM 930 C CA . SER A 1 120 ? 8.730 0.522 -12.752 1.00 92.94 120 SER A CA 1
ATOM 931 C C . SER A 1 120 ? 8.045 1.681 -13.482 1.00 92.94 120 SER A C 1
ATOM 933 O O . SER A 1 120 ? 7.790 1.595 -14.681 1.00 92.94 120 SER A O 1
ATOM 935 N N . HIS A 1 121 ? 7.826 2.808 -12.797 1.00 92.75 121 HIS A N 1
ATOM 936 C CA . HIS A 1 121 ? 7.204 3.990 -13.397 1.00 92.75 121 HIS A CA 1
ATOM 937 C C . HIS A 1 121 ? 8.101 4.689 -14.424 1.00 92.75 121 HIS A C 1
ATOM 939 O O . HIS A 1 121 ? 7.588 5.179 -15.425 1.00 92.75 121 HIS A O 1
ATOM 945 N N . THR A 1 122 ? 9.425 4.700 -14.226 1.00 94.06 122 THR A N 1
ATOM 946 C CA . THR A 1 122 ? 10.364 5.258 -15.216 1.00 94.06 122 THR A CA 1
ATOM 947 C C . THR A 1 122 ? 10.300 4.464 -16.516 1.00 94.06 122 THR A C 1
ATOM 949 O O . THR A 1 122 ? 10.172 5.052 -17.587 1.00 94.06 122 THR A O 1
ATOM 952 N N . LEU A 1 123 ? 10.334 3.128 -16.433 1.00 96.12 123 LEU A N 1
ATOM 953 C CA . LEU A 1 123 ? 10.207 2.286 -17.621 1.00 96.12 123 LEU A CA 1
ATOM 954 C C . LEU A 1 123 ? 8.845 2.474 -18.300 1.00 96.12 123 LEU A C 1
ATOM 956 O O . LEU A 1 123 ? 8.800 2.597 -19.519 1.00 96.12 123 LEU A O 1
ATOM 960 N N . ALA A 1 124 ? 7.759 2.550 -17.527 1.00 95.00 124 ALA A N 1
ATOM 961 C CA . ALA A 1 124 ? 6.415 2.744 -18.067 1.00 95.00 124 ALA A CA 1
ATOM 962 C C . ALA A 1 124 ? 6.244 4.087 -18.791 1.00 95.00 124 ALA A C 1
ATOM 964 O O . ALA A 1 124 ? 5.630 4.127 -19.858 1.00 95.00 124 ALA A O 1
ATOM 965 N N . ALA A 1 125 ? 6.815 5.171 -18.253 1.00 94.50 125 ALA A N 1
ATOM 966 C CA . ALA A 1 125 ? 6.789 6.487 -18.891 1.00 94.50 125 ALA A CA 1
ATOM 967 C C . ALA A 1 125 ? 7.503 6.479 -20.254 1.00 94.50 125 ALA A C 1
ATOM 969 O O . ALA A 1 125 ? 7.010 7.074 -21.210 1.00 94.50 125 ALA A O 1
ATOM 970 N N . ILE A 1 126 ? 8.622 5.757 -20.363 1.00 96.25 126 ILE A N 1
ATOM 971 C CA . ILE A 1 126 ? 9.367 5.602 -21.621 1.00 96.25 126 ILE A CA 1
ATOM 972 C C . ILE A 1 126 ? 8.619 4.672 -22.587 1.00 96.25 126 ILE A C 1
ATOM 974 O O . ILE A 1 126 ? 8.510 4.968 -23.771 1.00 96.25 126 ILE A O 1
ATOM 978 N N . ALA A 1 127 ? 8.109 3.536 -22.101 1.00 95.50 127 ALA A N 1
ATOM 979 C CA . ALA A 1 127 ? 7.452 2.521 -22.927 1.00 95.50 127 ALA A CA 1
ATOM 980 C C . ALA A 1 127 ? 6.094 2.968 -23.484 1.00 95.50 127 ALA A C 1
ATOM 982 O O . ALA A 1 127 ? 5.673 2.463 -24.523 1.00 95.50 127 ALA A O 1
ATOM 983 N N . SER A 1 128 ? 5.432 3.902 -22.799 1.00 92.12 128 SER A N 1
ATOM 984 C CA . SER A 1 128 ? 4.160 4.503 -23.219 1.00 92.12 128 SER A CA 1
ATOM 985 C C . SER A 1 128 ? 4.350 5.804 -24.009 1.00 92.12 128 SER A C 1
ATOM 987 O O . SER A 1 128 ? 3.382 6.530 -24.208 1.00 92.12 128 SER A O 1
ATOM 989 N N . ASP A 1 129 ? 5.589 6.123 -24.405 1.00 89.88 129 ASP A N 1
ATOM 990 C CA . ASP A 1 129 ? 5.954 7.323 -25.167 1.00 89.88 129 ASP A CA 1
ATOM 991 C C . ASP A 1 129 ? 5.558 8.658 -24.479 1.00 89.88 129 ASP A C 1
ATOM 993 O O . ASP A 1 129 ? 5.373 9.686 -25.129 1.00 89.88 129 ASP A O 1
ATOM 997 N N . TYR A 1 130 ? 5.448 8.674 -23.140 1.00 89.31 130 TYR A N 1
ATOM 998 C CA . TYR A 1 130 ? 5.184 9.899 -22.365 1.00 89.31 130 TYR A CA 1
ATOM 999 C C . TYR A 1 130 ? 6.431 10.769 -22.194 1.00 89.31 130 TYR A C 1
ATOM 1001 O O . TYR A 1 130 ? 6.324 11.992 -22.119 1.00 89.31 130 TYR A O 1
ATOM 1009 N N . ALA A 1 131 ? 7.611 10.151 -22.090 1.00 92.44 131 ALA A N 1
ATOM 1010 C CA . ALA A 1 131 ? 8.868 10.861 -21.898 1.00 92.44 131 ALA A CA 1
ATOM 1011 C C . ALA A 1 131 ? 10.016 10.179 -22.650 1.00 92.44 131 ALA A C 1
ATOM 1013 O O . ALA A 1 131 ? 10.266 8.985 -22.487 1.00 92.44 131 ALA A O 1
ATOM 1014 N N . HIS A 1 132 ? 10.754 10.975 -23.427 1.00 93.38 132 HIS A N 1
ATOM 1015 C CA . HIS A 1 132 ? 11.863 10.508 -24.265 1.00 93.38 132 HIS A CA 1
ATOM 1016 C C . HIS A 1 132 ? 13.210 11.139 -23.918 1.00 93.38 132 HIS A C 1
ATOM 1018 O O . HIS A 1 132 ? 14.194 10.886 -24.602 1.00 93.38 132 HIS A O 1
ATOM 1024 N N . THR A 1 133 ? 13.285 11.976 -22.890 1.00 93.88 133 THR A N 1
ATOM 1025 C CA . THR A 1 133 ? 14.525 12.644 -22.481 1.00 93.88 133 THR A CA 1
ATOM 1026 C C . THR A 1 133 ? 14.653 12.612 -20.966 1.00 93.88 133 THR A C 1
ATOM 1028 O O . THR A 1 133 ? 13.659 12.467 -20.251 1.00 93.88 133 THR A O 1
ATOM 1031 N N . ASP A 1 134 ? 15.880 12.755 -20.462 1.00 90.19 134 ASP A N 1
ATOM 1032 C CA . ASP A 1 134 ? 16.126 12.881 -19.023 1.00 90.19 134 ASP A CA 1
ATOM 1033 C C . ASP A 1 134 ? 15.342 14.072 -18.424 1.00 90.19 134 ASP A C 1
ATOM 1035 O O . ASP A 1 134 ? 14.796 13.953 -17.331 1.00 90.19 134 ASP A O 1
ATOM 1039 N N . GLU A 1 135 ? 15.221 15.184 -19.160 1.00 89.50 135 GLU A N 1
ATOM 1040 C CA . GLU A 1 135 ? 14.411 16.351 -18.768 1.00 89.50 135 GLU A CA 1
ATOM 1041 C C . GLU A 1 135 ? 12.910 16.042 -18.766 1.00 89.50 135 GLU A C 1
ATOM 1043 O O . GLU A 1 135 ? 12.244 16.287 -17.766 1.00 89.50 135 GLU A O 1
ATOM 1048 N N . GLY A 1 136 ? 12.384 15.400 -19.815 1.00 90.38 136 GLY A N 1
ATOM 1049 C CA . GLY A 1 136 ? 10.966 15.034 -19.876 1.00 90.38 136 GLY A CA 1
ATOM 1050 C C . GLY A 1 136 ? 10.553 14.060 -18.768 1.00 90.38 136 GLY A C 1
ATOM 1051 O O . GLY A 1 136 ? 9.443 14.138 -18.247 1.00 90.38 136 GLY A O 1
ATOM 1052 N N . LEU A 1 137 ? 11.459 13.169 -18.349 1.00 90.25 137 LEU A N 1
ATOM 1053 C CA . LEU A 1 137 ? 11.239 12.310 -17.184 1.00 90.25 137 LEU A CA 1
ATOM 1054 C C . LEU A 1 137 ? 11.205 13.117 -15.883 1.00 90.25 137 LEU A C 1
ATOM 1056 O O . LEU A 1 137 ? 10.356 12.858 -15.029 1.00 90.25 137 LEU A O 1
ATOM 1060 N N . LEU A 1 138 ? 12.097 14.097 -15.721 1.00 87.81 138 LEU A N 1
ATOM 1061 C CA . LEU A 1 138 ? 12.086 14.983 -14.556 1.00 87.81 138 LEU A CA 1
ATOM 1062 C C . LEU A 1 138 ? 10.808 15.821 -14.488 1.00 87.81 138 LEU A C 1
ATOM 1064 O O . LEU A 1 138 ? 10.255 15.951 -13.399 1.00 87.81 138 LEU A O 1
ATOM 1068 N N . ASP A 1 139 ? 10.304 16.312 -15.618 1.00 87.31 139 ASP A N 1
ATOM 1069 C CA . ASP A 1 139 ? 9.046 17.064 -15.687 1.00 87.31 139 ASP A CA 1
ATOM 1070 C C . ASP A 1 139 ? 7.836 16.180 -15.348 1.00 87.31 139 ASP A C 1
ATOM 1072 O O . ASP A 1 139 ? 6.973 16.559 -14.545 1.00 87.31 139 ASP A O 1
ATOM 1076 N N . PHE A 1 140 ? 7.809 14.956 -15.890 1.00 87.31 140 PHE A N 1
ATOM 1077 C CA . PHE A 1 140 ? 6.789 13.958 -15.573 1.00 87.31 140 PHE A CA 1
ATOM 1078 C C . PHE A 1 140 ? 6.745 13.666 -14.069 1.00 87.31 140 PHE A C 1
ATOM 1080 O O . PHE A 1 140 ? 5.693 13.778 -13.435 1.00 87.31 140 PHE A O 1
ATOM 1087 N N . PHE A 1 141 ? 7.893 13.346 -13.464 1.00 86.00 141 PHE A N 1
ATOM 1088 C CA . PHE A 1 141 ? 7.958 13.060 -12.032 1.00 86.00 141 PHE A CA 1
ATOM 1089 C C . PHE A 1 141 ? 7.798 14.312 -11.161 1.00 86.00 141 PHE A C 1
ATOM 1091 O O . PHE A 1 141 ? 7.271 14.213 -10.050 1.00 86.00 141 PHE A O 1
ATOM 1098 N N . GLY A 1 142 ? 8.182 15.487 -11.659 1.00 82.12 142 GLY A N 1
ATOM 1099 C CA . GLY A 1 142 ? 7.977 16.783 -11.013 1.00 82.12 142 GLY A CA 1
ATOM 1100 C C . GLY A 1 142 ? 6.500 17.101 -10.789 1.00 82.12 142 GLY A C 1
ATOM 1101 O O . GLY A 1 142 ? 6.148 17.699 -9.776 1.00 82.12 142 GLY A O 1
ATOM 1102 N N . SER A 1 143 ? 5.631 16.595 -11.665 1.00 82.69 143 SER A N 1
ATOM 1103 C CA . SER A 1 143 ? 4.173 16.737 -11.567 1.00 82.69 143 SER A CA 1
ATOM 1104 C C . SER A 1 143 ? 3.507 15.721 -10.622 1.00 82.69 143 SER A C 1
ATOM 1106 O O . SER A 1 143 ? 2.288 15.728 -10.456 1.00 82.69 143 SER A O 1
ATOM 1108 N N . THR A 1 144 ? 4.275 14.823 -9.994 1.00 83.50 144 THR A N 1
ATOM 1109 C CA . THR A 1 144 ? 3.748 13.829 -9.042 1.00 83.50 144 THR A CA 1
ATOM 1110 C C . THR A 1 144 ? 3.722 14.363 -7.609 1.00 83.50 144 THR A C 1
ATOM 1112 O O . THR A 1 144 ? 4.429 15.308 -7.267 1.00 83.50 144 THR A O 1
ATOM 1115 N N . PHE A 1 145 ? 2.986 13.694 -6.710 1.00 76.69 145 PHE A N 1
ATOM 1116 C CA . PHE A 1 145 ? 2.993 14.017 -5.273 1.00 76.69 145 PHE A CA 1
ATOM 1117 C C . PHE A 1 145 ? 4.404 13.966 -4.651 1.00 76.69 145 PHE A C 1
ATOM 1119 O O . PHE A 1 145 ? 4.697 14.705 -3.715 1.00 76.69 145 PHE A O 1
ATOM 1126 N N . TYR A 1 146 ? 5.304 13.130 -5.189 1.00 75.44 146 TYR A N 1
ATOM 1127 C CA . TYR A 1 146 ? 6.712 13.144 -4.782 1.00 75.44 146 TYR A CA 1
ATOM 1128 C C . TYR A 1 146 ? 7.413 14.431 -5.224 1.00 75.44 146 TYR A C 1
ATOM 1130 O O . TYR A 1 146 ? 8.079 15.072 -4.412 1.00 75.44 146 TYR A O 1
ATOM 1138 N N . GLY A 1 147 ? 7.250 14.806 -6.498 1.00 73.12 147 GLY A N 1
ATOM 1139 C CA . GLY A 1 147 ? 7.819 16.027 -7.069 1.00 73.12 147 GLY A CA 1
ATOM 1140 C C . GLY A 1 147 ? 7.351 17.282 -6.333 1.00 73.12 147 GLY A C 1
ATOM 1141 O O . GLY A 1 147 ? 8.171 18.144 -6.028 1.00 73.12 147 GLY A O 1
ATOM 1142 N N . TYR A 1 148 ? 6.076 17.322 -5.935 1.00 76.62 148 TYR A N 1
ATOM 1143 C CA . TYR A 1 148 ? 5.511 18.396 -5.115 1.00 76.62 148 TYR A CA 1
ATOM 1144 C C . TYR A 1 148 ? 6.167 18.510 -3.727 1.00 76.62 148 TYR A C 1
ATOM 1146 O O . TYR A 1 148 ? 6.412 19.616 -3.255 1.00 76.62 148 TYR A O 1
ATOM 1154 N N . HIS A 1 149 ? 6.480 17.385 -3.072 1.00 69.25 149 HIS A N 1
ATOM 1155 C CA . HIS A 1 149 ? 7.037 17.382 -1.713 1.00 69.25 149 HIS A CA 1
ATOM 1156 C C . HIS A 1 149 ? 8.555 17.594 -1.635 1.00 69.25 149 HIS A C 1
ATOM 1158 O O . HIS A 1 149 ? 9.020 18.244 -0.702 1.00 69.25 149 HIS A O 1
ATOM 1164 N N . TYR A 1 150 ? 9.329 17.029 -2.565 1.00 69.06 150 TYR A N 1
ATOM 1165 C CA . TYR A 1 150 ? 10.801 17.014 -2.497 1.00 69.06 150 TYR A CA 1
ATOM 1166 C C . TYR A 1 150 ? 11.484 17.861 -3.581 1.00 69.06 150 TYR A C 1
ATOM 1168 O O . TYR A 1 150 ? 12.702 18.045 -3.545 1.00 69.06 150 TYR A O 1
ATOM 1176 N N . GLY A 1 151 ? 10.713 18.387 -4.536 1.00 66.44 151 GLY A N 1
ATOM 1177 C CA . GLY A 1 151 ? 11.215 19.152 -5.670 1.00 66.44 151 GLY A CA 1
ATOM 1178 C C . GLY A 1 151 ? 11.932 18.294 -6.730 1.00 66.44 151 GLY A C 1
ATOM 1179 O O . GLY A 1 151 ? 12.402 17.185 -6.456 1.00 66.44 151 GLY A O 1
ATOM 1180 N N . PRO A 1 152 ? 12.068 18.806 -7.966 1.00 64.69 152 PRO A N 1
ATOM 1181 C CA . PRO A 1 152 ? 12.655 18.065 -9.088 1.00 64.69 152 PRO A CA 1
ATOM 1182 C C . PRO A 1 152 ? 14.153 17.754 -8.910 1.00 64.69 152 PRO A C 1
ATOM 1184 O O . PRO A 1 152 ? 14.654 16.763 -9.441 1.00 64.69 152 PRO A O 1
ATOM 1187 N N . LEU A 1 153 ? 14.882 18.548 -8.117 1.00 67.81 153 LEU A N 1
ATOM 1188 C CA . LEU A 1 153 ? 16.324 18.368 -7.897 1.00 67.81 153 LEU A CA 1
ATOM 1189 C C . LEU A 1 153 ? 16.662 17.065 -7.154 1.00 67.81 153 LEU A C 1
ATOM 1191 O O . LEU A 1 153 ? 17.674 16.434 -7.462 1.00 67.81 153 LEU A O 1
ATOM 1195 N N . GLY A 1 154 ? 15.801 16.623 -6.230 1.00 75.25 154 GLY A N 1
ATOM 1196 C CA . GLY A 1 154 ? 15.997 15.379 -5.476 1.00 75.25 154 GLY A CA 1
ATOM 1197 C C . GLY A 1 154 ? 15.793 14.108 -6.308 1.00 75.25 154 GLY A C 1
ATOM 1198 O O . GLY A 1 154 ? 16.253 13.036 -5.921 1.00 75.25 154 GLY A O 1
ATOM 1199 N N . LEU A 1 155 ? 15.133 14.214 -7.465 1.00 78.69 155 LEU A N 1
ATOM 1200 C CA . LEU A 1 155 ? 14.824 13.085 -8.346 1.00 78.69 155 LEU A CA 1
ATOM 1201 C C . LEU A 1 155 ? 15.928 12.771 -9.352 1.00 78.69 155 LEU A C 1
ATOM 1203 O O . LEU A 1 155 ? 16.015 11.640 -9.831 1.00 78.69 155 LEU A O 1
ATOM 1207 N N . ARG A 1 156 ? 16.791 13.744 -9.656 1.00 85.56 156 ARG A N 1
ATOM 1208 C CA . ARG A 1 156 ? 17.804 13.609 -10.708 1.00 85.56 156 ARG A CA 1
ATOM 1209 C C . ARG A 1 156 ? 18.750 12.439 -10.457 1.00 85.56 156 ARG A C 1
ATOM 1211 O O . ARG A 1 156 ? 18.938 11.611 -11.340 1.00 85.56 156 ARG A O 1
ATOM 1218 N N . GLY A 1 157 ? 19.297 12.330 -9.246 1.00 86.62 157 GLY A N 1
ATOM 1219 C CA . GLY A 1 157 ? 20.194 11.231 -8.870 1.00 86.62 157 GLY A CA 1
ATOM 1220 C C . GLY A 1 157 ? 19.540 9.845 -9.007 1.00 86.62 157 GLY A C 1
ATOM 1221 O O . GLY A 1 157 ? 20.063 9.011 -9.755 1.00 86.62 157 GLY A O 1
ATOM 1222 N N . PRO A 1 158 ? 18.396 9.600 -8.336 1.00 87.50 158 PRO A N 1
ATOM 1223 C CA . PRO A 1 158 ? 17.652 8.346 -8.443 1.00 87.50 158 PRO A CA 1
ATOM 1224 C C . PRO A 1 158 ? 17.248 7.976 -9.876 1.00 87.50 158 PRO A C 1
ATOM 1226 O O . PRO A 1 158 ? 17.539 6.861 -10.312 1.00 87.50 158 PRO A O 1
ATOM 1229 N N . ILE A 1 159 ? 16.658 8.906 -10.639 1.00 89.56 159 ILE A N 1
ATOM 1230 C CA . ILE A 1 159 ? 16.245 8.661 -12.032 1.00 89.56 159 ILE A CA 1
ATOM 1231 C C . ILE A 1 159 ? 17.458 8.322 -12.895 1.00 89.56 159 ILE A C 1
ATOM 1233 O O . ILE A 1 159 ? 17.432 7.329 -13.618 1.00 89.56 159 ILE A O 1
ATOM 1237 N N . SER A 1 160 ? 18.558 9.073 -12.790 1.00 91.69 160 SER A N 1
ATOM 1238 C CA . SER A 1 160 ? 19.772 8.763 -13.552 1.00 91.69 160 SER A CA 1
ATOM 1239 C C . SER A 1 160 ? 20.349 7.387 -13.201 1.00 91.69 160 SER A C 1
ATOM 1241 O O . SER A 1 160 ? 20.855 6.696 -14.084 1.00 91.69 160 SER A O 1
ATOM 1243 N N . SER A 1 161 ? 20.272 6.961 -11.936 1.00 92.62 161 SER A N 1
ATOM 1244 C CA . SER A 1 161 ? 20.682 5.609 -11.530 1.00 92.62 161 SER A CA 1
ATOM 1245 C C . SER A 1 161 ? 19.804 4.527 -12.161 1.00 92.62 161 SER A C 1
ATOM 1247 O O . SER A 1 161 ? 20.315 3.551 -12.712 1.00 92.62 161 SER A O 1
ATOM 1249 N N . ILE A 1 162 ? 18.488 4.741 -12.152 1.00 94.69 162 ILE A N 1
ATOM 1250 C CA . ILE A 1 162 ? 17.503 3.839 -12.753 1.00 94.69 162 ILE A CA 1
ATOM 1251 C C . ILE A 1 162 ? 17.686 3.750 -14.267 1.00 94.69 162 ILE A C 1
ATOM 1253 O O . ILE A 1 162 ? 17.685 2.649 -14.805 1.00 94.69 162 ILE A O 1
ATOM 1257 N N . LEU A 1 163 ? 17.894 4.869 -14.961 1.00 95.31 163 LEU A N 1
ATOM 1258 C CA . LEU A 1 163 ? 18.127 4.867 -16.406 1.00 95.31 163 LEU A CA 1
ATOM 1259 C C . LEU A 1 163 ? 19.381 4.067 -16.766 1.00 95.31 163 LEU A C 1
ATOM 1261 O O . LEU A 1 163 ? 19.319 3.217 -17.648 1.00 95.31 163 LEU A O 1
ATOM 1265 N N . ARG A 1 164 ? 20.488 4.255 -16.032 1.00 95.50 164 ARG A N 1
ATOM 1266 C CA . ARG A 1 164 ? 21.700 3.437 -16.217 1.00 95.50 164 ARG A CA 1
ATOM 1267 C C . ARG A 1 164 ? 21.432 1.950 -15.994 1.00 95.50 164 ARG A C 1
ATOM 1269 O O . ARG A 1 164 ? 21.958 1.122 -16.730 1.00 95.50 164 ARG A O 1
ATOM 1276 N N . TYR A 1 165 ? 20.632 1.608 -14.984 1.00 96.81 165 TYR A N 1
ATOM 1277 C CA . TYR A 1 165 ? 20.220 0.227 -14.735 1.00 96.81 165 TYR A CA 1
ATOM 1278 C C . TYR A 1 165 ? 19.411 -0.333 -15.912 1.00 96.81 165 TYR A C 1
ATOM 1280 O O . TYR A 1 165 ? 19.785 -1.357 -16.472 1.00 96.81 165 TYR A O 1
ATOM 1288 N N . LEU A 1 166 ? 18.341 0.350 -16.327 1.00 97.25 166 LEU A N 1
ATOM 1289 C CA . LEU A 1 166 ? 17.460 -0.102 -17.407 1.00 97.25 166 LEU A CA 1
ATOM 1290 C C . LEU A 1 166 ? 18.204 -0.240 -18.743 1.00 97.25 166 LEU A C 1
ATOM 1292 O O . LEU A 1 166 ? 17.930 -1.169 -19.501 1.00 97.25 166 LEU A O 1
ATOM 1296 N N . GLU A 1 167 ? 19.145 0.662 -19.027 1.00 96.81 167 GLU A N 1
ATOM 1297 C CA . GLU A 1 167 ? 19.975 0.626 -20.234 1.00 96.81 167 GLU A CA 1
ATOM 1298 C C . GLU A 1 167 ? 20.930 -0.569 -20.208 1.00 96.81 167 GLU A C 1
ATOM 1300 O O . GLU A 1 167 ? 20.961 -1.357 -21.153 1.00 96.81 167 GLU A O 1
ATOM 1305 N N . ARG A 1 168 ? 21.640 -0.775 -19.089 1.00 97.31 168 ARG A N 1
ATOM 1306 C CA . ARG A 1 168 ? 22.530 -1.931 -18.903 1.00 97.31 168 ARG A CA 1
ATOM 1307 C C . ARG A 1 168 ? 21.784 -3.258 -19.038 1.00 97.31 168 ARG A C 1
ATOM 1309 O O . ARG A 1 168 ? 22.311 -4.202 -19.615 1.00 97.31 168 ARG A O 1
ATOM 1316 N N . GLU A 1 169 ? 20.560 -3.328 -18.522 1.00 97.50 169 GLU A N 1
ATOM 1317 C CA . GLU A 1 169 ? 19.718 -4.522 -18.605 1.00 97.50 169 GLU A CA 1
ATOM 1318 C C . GLU A 1 169 ? 18.967 -4.651 -19.944 1.00 97.50 169 GLU A C 1
ATOM 1320 O O . GLU A 1 169 ? 18.156 -5.564 -20.107 1.00 97.50 169 GLU A O 1
ATOM 1325 N N . GLY A 1 170 ? 19.227 -3.776 -20.921 1.00 96.50 170 GLY A N 1
ATOM 1326 C CA . GLY A 1 170 ? 18.668 -3.864 -22.271 1.00 96.50 170 GLY A CA 1
ATOM 1327 C C . GLY A 1 170 ? 17.166 -3.584 -22.355 1.00 96.50 170 GLY A C 1
ATOM 1328 O O . GLY A 1 170 ? 16.513 -4.032 -23.298 1.00 96.50 170 GLY A O 1
ATOM 1329 N N . MET A 1 171 ? 16.595 -2.877 -21.377 1.00 97.62 171 MET A N 1
ATOM 1330 C CA . MET A 1 171 ? 15.183 -2.470 -21.378 1.00 97.62 171 MET A CA 1
ATOM 1331 C C . MET A 1 171 ? 14.948 -1.137 -22.085 1.00 97.62 171 MET A C 1
ATOM 1333 O O . MET A 1 171 ? 13.855 -0.901 -22.596 1.00 97.62 171 MET A O 1
ATOM 1337 N N . ILE A 1 172 ? 15.958 -0.271 -22.127 1.00 97.75 172 ILE A N 1
ATOM 1338 C CA . ILE A 1 172 ? 15.903 1.002 -22.849 1.00 97.75 172 ILE A CA 1
ATOM 1339 C C . ILE A 1 172 ? 17.116 1.152 -23.762 1.00 97.75 172 ILE A C 1
ATOM 1341 O O . ILE A 1 172 ? 18.146 0.511 -23.559 1.00 97.75 172 ILE A O 1
ATOM 1345 N N . ILE A 1 173 ? 16.979 2.010 -24.767 1.00 96.38 173 ILE A N 1
ATOM 1346 C CA . ILE A 1 173 ? 17.997 2.314 -25.769 1.00 96.38 173 ILE A CA 1
ATOM 1347 C C . ILE A 1 173 ? 18.062 3.834 -25.927 1.00 96.38 173 ILE A C 1
ATOM 1349 O O . ILE A 1 173 ? 17.026 4.489 -26.062 1.00 96.38 173 ILE A O 1
ATOM 1353 N N . ARG A 1 174 ? 19.275 4.396 -25.946 1.00 94.81 174 ARG A N 1
ATOM 1354 C CA . ARG A 1 174 ? 19.508 5.812 -26.255 1.00 94.81 174 ARG A CA 1
ATOM 1355 C C . ARG A 1 174 ? 19.859 5.988 -27.733 1.00 94.81 174 ARG A C 1
ATOM 1357 O O . ARG A 1 174 ? 20.804 5.376 -28.228 1.00 94.81 174 ARG A O 1
ATOM 1364 N N . LYS A 1 175 ? 19.121 6.840 -28.451 1.00 92.75 175 LYS A N 1
ATOM 1365 C CA . LYS A 1 175 ? 19.376 7.166 -29.864 1.00 92.75 175 LYS A CA 1
ATOM 1366 C C . LYS A 1 175 ? 19.104 8.643 -30.131 1.00 92.75 175 LYS A C 1
ATOM 1368 O O . LYS A 1 175 ? 18.008 9.126 -29.885 1.00 92.75 175 LYS A O 1
ATOM 1373 N N . GLY A 1 176 ? 20.101 9.355 -30.659 1.00 87.38 176 GLY A N 1
ATOM 1374 C CA . GLY A 1 176 ? 19.947 10.759 -31.062 1.00 87.38 176 GLY A CA 1
ATOM 1375 C C . GLY A 1 176 ? 19.570 11.709 -29.919 1.00 87.38 176 GLY A C 1
ATOM 1376 O O . GLY A 1 176 ? 18.826 12.650 -30.148 1.00 87.38 176 GLY A O 1
ATOM 1377 N N . GLY A 1 177 ? 20.025 11.435 -28.691 1.00 86.38 177 GLY A N 1
ATOM 1378 C CA . GLY A 1 177 ? 19.655 12.212 -27.499 1.00 86.38 177 GLY A CA 1
ATOM 1379 C C . GLY A 1 177 ? 18.311 11.824 -26.871 1.00 86.38 177 GLY A C 1
ATOM 1380 O O . GLY A 1 177 ? 18.003 12.295 -25.781 1.00 86.38 177 GLY A O 1
ATOM 1381 N N . TYR A 1 178 ? 17.558 10.924 -27.505 1.00 93.62 178 TYR A N 1
ATOM 1382 C CA . TYR A 1 178 ? 16.291 10.407 -26.999 1.00 93.62 178 TYR A CA 1
ATOM 1383 C C . TYR A 1 178 ? 16.437 9.008 -26.397 1.00 93.62 178 TYR A C 1
ATOM 1385 O O . TYR A 1 178 ? 17.370 8.264 -26.713 1.00 93.62 178 TYR A O 1
ATOM 1393 N N . ILE A 1 179 ? 15.490 8.652 -25.537 1.00 96.31 179 ILE A N 1
ATOM 1394 C CA . ILE A 1 179 ? 15.377 7.380 -24.832 1.00 96.31 179 ILE A CA 1
ATOM 1395 C C . ILE A 1 179 ? 14.119 6.664 -25.327 1.00 96.31 179 ILE A C 1
ATOM 1397 O O . ILE A 1 179 ? 13.032 7.245 -25.364 1.00 96.31 179 ILE A O 1
ATOM 1401 N N . TYR A 1 180 ? 14.271 5.388 -25.671 1.00 96.56 180 TYR A N 1
ATOM 1402 C CA . TYR A 1 180 ? 13.188 4.523 -26.132 1.00 96.56 180 TYR A CA 1
ATOM 1403 C C . TYR A 1 180 ? 13.208 3.200 -25.377 1.00 96.56 180 TYR A C 1
ATOM 1405 O O . TYR A 1 180 ? 14.277 2.702 -25.023 1.00 96.56 180 TYR A O 1
ATOM 1413 N N . ALA A 1 181 ? 12.040 2.601 -25.158 1.00 97.19 181 ALA A N 1
ATOM 1414 C CA . ALA A 1 181 ? 11.961 1.240 -24.645 1.00 97.19 181 ALA A CA 1
ATOM 1415 C C . ALA A 1 181 ? 12.339 0.241 -25.749 1.00 97.19 181 ALA A C 1
ATOM 1417 O O . ALA A 1 181 ? 11.901 0.379 -26.892 1.00 97.19 181 ALA A O 1
ATOM 1418 N N . SER A 1 182 ? 13.129 -0.776 -25.405 1.00 97.25 182 SER A N 1
ATOM 1419 C CA . SER A 1 182 ? 13.330 -1.942 -26.269 1.00 97.25 182 SER A CA 1
ATOM 1420 C C . SER A 1 182 ? 12.074 -2.821 -26.285 1.00 97.25 182 SER A C 1
ATOM 1422 O O . SER A 1 182 ? 11.195 -2.659 -25.437 1.00 97.25 182 SER A O 1
ATOM 1424 N N . ASP A 1 183 ? 12.006 -3.813 -27.177 1.00 96.81 183 ASP A N 1
ATOM 1425 C CA . ASP A 1 183 ? 10.912 -4.800 -27.168 1.00 96.81 183 ASP A CA 1
ATOM 1426 C C . ASP A 1 183 ? 10.801 -5.517 -25.814 1.00 96.81 183 ASP A C 1
ATOM 1428 O O . ASP A 1 183 ? 9.704 -5.759 -25.307 1.00 96.81 183 ASP A O 1
ATOM 1432 N N . PHE A 1 184 ? 11.948 -5.802 -25.187 1.00 96.50 184 PHE A N 1
ATOM 1433 C CA . PHE A 1 184 ? 11.990 -6.385 -23.851 1.00 96.50 184 PHE A CA 1
ATOM 1434 C C . PHE A 1 184 ? 11.439 -5.415 -22.801 1.00 96.50 184 PHE A C 1
ATOM 1436 O O . PHE A 1 184 ? 10.551 -5.792 -22.040 1.00 96.50 184 PHE A O 1
ATOM 1443 N N . GLY A 1 185 ? 11.907 -4.164 -22.778 1.00 96.94 185 GLY A N 1
ATOM 1444 C CA . GLY A 1 185 ? 11.421 -3.162 -21.826 1.00 96.94 185 GLY A CA 1
ATOM 1445 C C . GLY A 1 185 ? 9.930 -2.858 -21.984 1.00 96.94 185 GLY A C 1
ATOM 1446 O O . GLY A 1 185 ? 9.209 -2.778 -20.989 1.00 96.94 185 GLY A O 1
ATOM 1447 N N . ARG A 1 186 ? 9.445 -2.771 -23.227 1.00 97.12 186 ARG A N 1
ATOM 1448 C CA . ARG A 1 186 ? 8.023 -2.585 -23.542 1.00 97.12 186 ARG A CA 1
ATOM 1449 C C . ARG A 1 186 ? 7.193 -3.740 -22.991 1.00 97.12 186 ARG A C 1
ATOM 1451 O O . ARG A 1 186 ? 6.235 -3.502 -22.260 1.00 97.12 186 ARG A O 1
ATOM 1458 N N . ARG A 1 187 ? 7.623 -4.983 -23.228 1.00 96.56 187 ARG A N 1
ATOM 1459 C CA . ARG A 1 187 ? 6.940 -6.169 -22.696 1.00 96.56 187 ARG A CA 1
ATOM 1460 C C . ARG A 1 187 ? 6.921 -6.203 -21.165 1.00 96.56 187 ARG A C 1
ATOM 1462 O O . ARG A 1 187 ? 5.903 -6.566 -20.586 1.00 96.56 187 ARG A O 1
ATOM 1469 N N . VAL A 1 188 ? 8.018 -5.831 -20.504 1.00 96.00 188 VAL A N 1
ATOM 1470 C CA . VAL A 1 188 ? 8.079 -5.758 -19.031 1.00 96.00 188 VAL A CA 1
ATOM 1471 C C . VAL A 1 188 ? 7.058 -4.756 -18.490 1.00 96.00 188 VAL A C 1
ATOM 1473 O O . VAL A 1 188 ? 6.338 -5.072 -17.542 1.00 96.00 188 VAL A O 1
ATOM 1476 N N . SER A 1 189 ? 6.948 -3.589 -19.132 1.00 95.50 189 SER A N 1
ATOM 1477 C CA . SER A 1 189 ? 5.957 -2.572 -18.778 1.00 95.50 189 SER A CA 1
ATOM 1478 C C . SER A 1 189 ? 4.519 -3.056 -18.990 1.00 95.50 189 SER A C 1
ATOM 1480 O O . SER A 1 189 ? 3.691 -2.893 -18.099 1.00 95.50 189 SER A O 1
ATOM 1482 N N . GLU A 1 190 ? 4.213 -3.672 -20.136 1.00 94.38 190 GLU A N 1
ATOM 1483 C CA . GLU A 1 190 ? 2.874 -4.203 -20.457 1.00 94.38 190 GLU A CA 1
ATOM 1484 C C . GLU A 1 190 ? 2.393 -5.252 -19.449 1.00 94.38 190 GLU A C 1
ATOM 1486 O O . GLU A 1 190 ? 1.206 -5.329 -19.139 1.00 94.38 190 GLU A O 1
ATOM 1491 N N . LEU A 1 191 ? 3.316 -6.066 -18.934 1.00 92.81 191 LEU A N 1
ATOM 1492 C CA . LEU A 1 191 ? 3.014 -7.115 -17.963 1.00 92.81 191 LEU A CA 1
ATOM 1493 C C . LEU A 1 191 ? 2.915 -6.597 -16.522 1.00 92.81 191 LEU A C 1
ATOM 1495 O O . LEU A 1 191 ? 2.616 -7.387 -15.629 1.00 92.81 191 LEU A O 1
ATOM 1499 N N . TYR A 1 192 ? 3.175 -5.306 -16.281 1.00 90.38 192 TYR A N 1
ATOM 1500 C CA . TYR A 1 192 ? 3.237 -4.717 -14.938 1.00 90.38 192 TYR A CA 1
ATOM 1501 C C . TYR A 1 192 ? 4.195 -5.470 -13.996 1.00 90.38 192 TYR A C 1
ATOM 1503 O O . TYR A 1 192 ? 3.959 -5.580 -12.791 1.00 90.38 192 TYR A O 1
ATOM 1511 N N . ILE A 1 193 ? 5.294 -5.998 -14.543 1.00 90.00 193 ILE A N 1
ATOM 1512 C CA . ILE A 1 193 ? 6.325 -6.697 -13.770 1.00 90.00 193 ILE A CA 1
ATOM 1513 C C . ILE A 1 193 ? 7.410 -5.691 -13.391 1.00 90.00 193 ILE A C 1
ATOM 1515 O O . ILE A 1 193 ? 7.884 -4.927 -14.230 1.00 90.00 193 ILE A O 1
ATOM 1519 N N . ASP A 1 194 ? 7.845 -5.719 -12.131 1.00 91.69 194 ASP A N 1
ATOM 1520 C CA . ASP A 1 194 ? 8.992 -4.923 -11.700 1.00 91.69 194 ASP A CA 1
ATOM 1521 C C . ASP A 1 194 ? 10.241 -5.264 -12.551 1.00 91.69 194 ASP A C 1
ATOM 1523 O O . ASP A 1 194 ? 10.588 -6.443 -12.688 1.00 91.69 194 ASP A O 1
ATOM 1527 N N . PRO A 1 195 ? 10.967 -4.267 -13.093 1.00 95.12 195 PRO A N 1
ATOM 1528 C CA . PRO A 1 195 ? 12.116 -4.509 -13.963 1.00 95.12 195 PRO A CA 1
ATOM 1529 C C . PRO A 1 195 ? 13.204 -5.428 -13.390 1.00 95.12 195 PRO A C 1
ATOM 1531 O O . PRO A 1 195 ? 13.785 -6.220 -14.131 1.00 95.12 195 PRO A O 1
ATOM 1534 N N . LEU A 1 196 ? 13.456 -5.397 -12.078 1.00 93.94 196 LEU A N 1
ATOM 1535 C CA . LEU A 1 196 ? 14.417 -6.318 -11.460 1.00 93.94 196 LEU A CA 1
ATOM 1536 C C . LEU A 1 196 ? 13.906 -7.762 -11.479 1.00 93.94 196 LEU A C 1
ATOM 1538 O O . LEU A 1 196 ? 14.662 -8.682 -11.789 1.00 93.94 196 LEU A O 1
ATOM 1542 N N . SER A 1 197 ? 12.617 -7.962 -11.214 1.00 92.38 197 SER A N 1
ATOM 1543 C CA . SER A 1 197 ? 11.964 -9.272 -11.329 1.00 92.38 197 SER A CA 1
ATOM 1544 C C . SER A 1 197 ? 12.073 -9.834 -12.751 1.00 92.38 197 SER A C 1
ATOM 1546 O O . SER A 1 197 ? 12.423 -10.999 -12.931 1.00 92.38 197 SER A O 1
ATOM 1548 N N . ALA A 1 198 ? 11.856 -8.999 -13.771 1.00 94.06 198 ALA A N 1
ATOM 1549 C CA . ALA A 1 198 ? 11.990 -9.408 -15.168 1.00 94.06 198 ALA A CA 1
ATOM 1550 C C . ALA A 1 198 ? 13.427 -9.807 -15.547 1.00 94.06 198 ALA A C 1
ATOM 1552 O O . ALA A 1 198 ? 13.618 -10.765 -16.297 1.00 94.06 198 ALA A O 1
ATOM 1553 N N . VAL A 1 199 ? 14.436 -9.118 -15.006 1.00 94.38 199 VAL A N 1
ATOM 1554 C CA . VAL A 1 199 ? 15.853 -9.481 -15.181 1.00 94.38 199 VAL A CA 1
ATOM 1555 C C . VAL A 1 199 ? 16.157 -10.833 -14.544 1.00 94.38 199 VAL A C 1
ATOM 1557 O O . VAL A 1 199 ? 16.732 -11.691 -15.208 1.00 94.38 199 VAL A O 1
ATOM 1560 N N . ILE A 1 200 ? 15.699 -11.068 -13.309 1.00 91.19 200 ILE A N 1
ATOM 1561 C CA . ILE A 1 200 ? 15.867 -12.358 -12.620 1.00 91.19 200 ILE A CA 1
ATOM 1562 C C . ILE A 1 200 ? 15.261 -13.496 -13.449 1.00 91.19 200 ILE A C 1
ATOM 1564 O O . ILE A 1 200 ? 15.905 -14.528 -13.640 1.00 91.19 200 ILE A O 1
ATOM 1568 N N . ILE A 1 201 ? 14.050 -13.299 -13.979 1.00 90.62 201 ILE A N 1
ATOM 1569 C CA . ILE A 1 201 ? 13.372 -14.292 -14.823 1.00 90.62 201 ILE A CA 1
ATOM 1570 C C . ILE A 1 201 ? 14.160 -14.531 -16.117 1.00 90.62 201 ILE A C 1
ATOM 1572 O O . ILE A 1 201 ? 14.446 -15.680 -16.452 1.00 90.62 201 ILE A O 1
ATOM 1576 N N . ARG A 1 202 ? 14.551 -13.467 -16.832 1.00 92.75 202 ARG A N 1
ATOM 1577 C CA . ARG A 1 202 ? 15.337 -13.551 -18.074 1.00 92.75 202 ARG A CA 1
ATOM 1578 C C . ARG A 1 202 ? 16.648 -14.304 -17.861 1.00 92.75 202 ARG A C 1
ATOM 1580 O O . ARG A 1 202 ? 16.994 -15.171 -18.660 1.00 92.75 202 ARG A O 1
ATOM 1587 N N . ASP A 1 203 ? 17.380 -13.969 -16.807 1.00 90.38 203 ASP A N 1
ATOM 1588 C CA . ASP A 1 203 ? 18.692 -14.551 -16.542 1.00 90.38 203 ASP A CA 1
ATOM 1589 C C . ASP A 1 203 ? 18.562 -16.000 -16.066 1.00 90.38 203 ASP A C 1
ATOM 1591 O O . ASP A 1 203 ? 19.316 -16.857 -16.523 1.00 90.38 203 ASP A O 1
ATOM 1595 N N . GLY A 1 204 ? 17.548 -16.314 -15.253 1.00 86.69 204 GLY A N 1
ATOM 1596 C CA . GLY A 1 204 ? 17.213 -17.692 -14.890 1.00 86.69 204 GLY A CA 1
ATOM 1597 C C . GLY A 1 204 ? 16.860 -18.557 -16.104 1.00 86.69 204 GLY A C 1
ATOM 1598 O O . GLY A 1 204 ? 17.328 -19.690 -16.208 1.00 86.69 204 GLY A O 1
ATOM 1599 N N . LEU A 1 205 ? 16.107 -18.005 -17.060 1.00 87.00 205 LEU A N 1
ATOM 1600 C CA . LEU A 1 205 ? 15.789 -18.668 -18.329 1.00 87.00 205 LEU A CA 1
ATOM 1601 C C 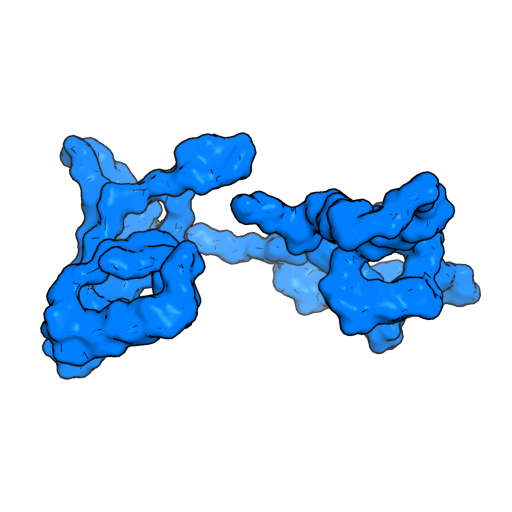. LEU A 1 205 ? 17.034 -18.908 -19.196 1.00 87.00 205 LEU A C 1
ATOM 1603 O O . LEU A 1 205 ? 17.148 -19.963 -19.814 1.00 87.00 205 LEU A O 1
ATOM 1607 N N . ARG A 1 206 ? 17.968 -17.949 -19.239 1.00 86.19 206 ARG A N 1
ATOM 1608 C CA . ARG A 1 206 ? 19.210 -18.042 -20.031 1.00 86.19 206 ARG A CA 1
ATOM 1609 C C . ARG A 1 206 ? 20.231 -19.008 -19.441 1.00 86.19 206 ARG A C 1
ATOM 1611 O O . ARG A 1 206 ? 20.885 -19.717 -20.196 1.00 86.19 206 ARG A O 1
ATOM 1618 N N . LEU A 1 207 ? 20.381 -19.018 -18.115 1.00 82.38 207 LEU A N 1
ATOM 1619 C CA . LEU A 1 207 ? 21.258 -19.962 -17.417 1.00 82.38 207 LEU A CA 1
ATOM 1620 C C . LEU A 1 207 ? 20.764 -21.403 -17.594 1.00 82.38 207 LEU A C 1
ATOM 1622 O O . LEU A 1 207 ? 21.576 -22.321 -17.706 1.00 82.38 207 LEU A O 1
ATOM 1626 N N . GLY A 1 208 ? 19.440 -21.580 -17.654 1.00 68.75 208 GLY A N 1
ATOM 1627 C CA . GLY A 1 208 ? 18.799 -22.878 -17.792 1.00 68.75 208 GLY A CA 1
ATOM 1628 C C . GLY A 1 208 ? 18.990 -23.764 -16.558 1.00 68.75 208 GLY A C 1
ATOM 1629 O O . GLY A 1 208 ? 19.749 -23.469 -15.634 1.00 68.75 208 GLY A O 1
ATOM 1630 N N . ALA A 1 209 ? 18.285 -24.890 -16.534 1.00 73.94 209 ALA A N 1
ATOM 1631 C CA . ALA A 1 209 ? 18.510 -25.953 -15.563 1.00 73.94 209 ALA A CA 1
ATOM 1632 C C . ALA A 1 209 ? 18.818 -27.246 -16.316 1.00 73.94 209 ALA A C 1
ATOM 1634 O O . ALA A 1 209 ? 18.230 -27.507 -17.364 1.00 73.94 209 ALA A O 1
ATOM 1635 N N . ARG A 1 210 ? 19.707 -28.084 -15.764 1.00 73.50 210 ARG A N 1
ATOM 1636 C CA . ARG A 1 210 ? 19.996 -29.417 -16.331 1.00 73.50 210 ARG A CA 1
ATOM 1637 C C . ARG A 1 210 ? 18.734 -30.272 -16.461 1.00 73.50 210 ARG A C 1
ATOM 1639 O O . ARG A 1 210 ? 18.642 -31.112 -17.347 1.00 73.50 210 ARG A O 1
ATOM 1646 N N . THR A 1 211 ? 17.766 -30.054 -15.577 1.00 80.19 211 THR A N 1
ATOM 1647 C CA . THR A 1 211 ? 16.429 -30.634 -15.653 1.00 80.19 211 THR A CA 1
ATOM 1648 C C . THR A 1 211 ? 15.437 -29.549 -15.289 1.00 80.19 211 THR A C 1
ATOM 1650 O O . THR A 1 211 ? 15.521 -28.959 -14.211 1.00 80.19 211 THR A O 1
ATOM 1653 N N . VAL A 1 212 ? 14.523 -29.266 -16.209 1.00 84.56 212 VAL A N 1
ATOM 1654 C CA . VAL A 1 212 ? 13.450 -28.304 -15.989 1.00 84.56 212 VAL A CA 1
ATOM 1655 C C . VAL A 1 212 ? 12.249 -29.071 -15.460 1.00 84.56 212 VAL A C 1
ATOM 1657 O O . VAL A 1 212 ? 11.759 -29.993 -16.105 1.00 84.56 212 VAL A O 1
ATOM 1660 N N . THR A 1 213 ? 11.802 -28.699 -14.268 1.00 86.44 213 THR A N 1
ATOM 1661 C CA . THR A 1 213 ? 10.603 -29.241 -13.621 1.00 86.44 213 THR A CA 1
ATOM 1662 C C . THR A 1 213 ? 9.681 -28.092 -13.229 1.00 86.44 213 THR A C 1
ATOM 1664 O O . THR A 1 213 ? 10.120 -26.941 -13.173 1.00 86.44 213 THR A O 1
ATOM 1667 N N . ASP A 1 214 ? 8.433 -28.387 -12.876 1.00 85.62 214 ASP A N 1
ATOM 1668 C CA . ASP A 1 214 ? 7.512 -27.379 -12.334 1.00 85.62 214 ASP A CA 1
ATOM 1669 C C . ASP A 1 214 ? 8.103 -26.673 -11.102 1.00 85.62 214 ASP A C 1
ATOM 1671 O O . ASP A 1 214 ? 7.970 -25.459 -10.942 1.00 85.62 214 ASP A O 1
ATOM 1675 N N . PHE A 1 215 ? 8.860 -27.403 -10.275 1.00 86.12 215 PHE A N 1
ATOM 1676 C CA . PHE A 1 215 ? 9.568 -26.834 -9.129 1.00 86.12 215 PHE A CA 1
ATOM 1677 C C . PHE A 1 215 ? 10.651 -25.828 -9.539 1.00 86.12 215 PHE A C 1
ATOM 1679 O O . PHE A 1 215 ? 10.847 -24.826 -8.856 1.00 86.12 215 PHE A O 1
ATOM 1686 N N . THR A 1 216 ? 11.330 -26.045 -10.668 1.00 84.12 216 THR A N 1
ATOM 1687 C CA . THR A 1 216 ? 12.321 -25.104 -11.213 1.00 84.12 216 THR A CA 1
ATOM 1688 C C . THR A 1 216 ? 11.673 -23.755 -11.535 1.00 84.12 216 THR A C 1
ATOM 1690 O O . THR A 1 216 ? 12.225 -22.709 -11.191 1.00 84.12 216 THR A O 1
ATOM 1693 N N . TRP A 1 217 ? 10.481 -23.775 -12.139 1.00 83.94 217 TRP A N 1
ATOM 1694 C CA . TRP A 1 217 ? 9.721 -22.565 -12.457 1.00 83.94 217 TRP A CA 1
ATOM 1695 C C . TRP A 1 217 ? 9.197 -21.862 -11.209 1.00 83.94 217 TRP A C 1
ATOM 1697 O O . TRP A 1 217 ? 9.369 -20.651 -11.073 1.00 83.94 217 TRP A O 1
ATOM 1707 N N . LEU A 1 218 ? 8.631 -22.621 -10.265 1.00 85.00 218 LEU A N 1
ATOM 1708 C CA . LEU A 1 218 ? 8.173 -22.084 -8.983 1.00 85.00 218 LEU A CA 1
ATOM 1709 C C . LEU A 1 218 ? 9.325 -21.444 -8.204 1.00 85.00 218 LEU A C 1
ATOM 1711 O O . LEU A 1 218 ? 9.191 -20.326 -7.717 1.00 85.00 218 LEU A O 1
ATOM 1715 N N . HIS A 1 219 ? 10.483 -22.105 -8.149 1.00 85.19 219 HIS A N 1
ATOM 1716 C CA . HIS A 1 219 ? 11.671 -21.564 -7.499 1.00 85.19 219 HIS A CA 1
ATOM 1717 C C . HIS A 1 219 ? 12.124 -20.248 -8.143 1.00 85.19 219 HIS A C 1
ATOM 1719 O O . HIS A 1 219 ? 12.423 -19.295 -7.426 1.00 85.19 219 HIS A O 1
ATOM 1725 N N . LEU A 1 220 ? 12.143 -20.164 -9.478 1.00 85.00 220 LEU A N 1
ATOM 1726 C CA . LEU A 1 220 ? 12.519 -18.939 -10.187 1.00 85.00 220 LEU A CA 1
ATOM 1727 C C . LEU A 1 220 ? 11.565 -17.777 -9.873 1.00 85.00 220 LEU A C 1
ATOM 1729 O O . LEU A 1 220 ? 12.027 -16.670 -9.600 1.00 85.00 220 LEU A O 1
ATOM 1733 N N . ILE A 1 221 ? 10.253 -18.030 -9.853 1.00 84.50 221 ILE A N 1
ATOM 1734 C CA . ILE A 1 221 ? 9.238 -17.018 -9.523 1.00 84.50 221 ILE A CA 1
ATOM 1735 C C . ILE A 1 221 ? 9.373 -16.573 -8.061 1.00 84.50 221 ILE A C 1
ATOM 1737 O O . ILE A 1 221 ? 9.391 -15.373 -7.793 1.00 84.50 221 ILE A O 1
ATOM 1741 N N . CYS A 1 222 ? 9.560 -17.502 -7.121 1.00 85.25 222 CYS A N 1
ATOM 1742 C CA . CYS A 1 222 ? 9.726 -17.182 -5.698 1.00 85.25 222 CYS A CA 1
ATOM 1743 C C . CYS A 1 222 ? 11.004 -16.386 -5.382 1.00 85.25 222 CYS A C 1
ATOM 1745 O O . CYS A 1 222 ? 11.128 -15.839 -4.290 1.00 85.25 222 CYS A O 1
ATOM 1747 N N . ARG A 1 223 ? 11.967 -16.307 -6.311 1.00 82.62 223 ARG A N 1
ATOM 1748 C CA . ARG A 1 223 ? 13.160 -15.455 -6.171 1.00 82.62 223 ARG A CA 1
ATOM 1749 C C . ARG A 1 223 ? 12.931 -14.007 -6.596 1.00 82.62 223 ARG A C 1
ATOM 1751 O O . ARG A 1 223 ? 13.815 -13.176 -6.391 1.00 82.62 223 ARG A O 1
ATOM 1758 N N . THR A 1 224 ? 11.794 -13.705 -7.213 1.00 83.50 224 THR A N 1
ATOM 1759 C CA . THR A 1 224 ? 11.467 -12.343 -7.635 1.00 83.50 224 THR A CA 1
ATOM 1760 C C . THR A 1 224 ? 10.943 -11.511 -6.458 1.00 83.50 224 THR A C 1
ATOM 1762 O O . THR A 1 224 ? 10.182 -12.027 -5.641 1.00 83.50 224 THR A O 1
ATOM 1765 N N . PRO A 1 225 ? 11.290 -10.212 -6.371 1.00 75.00 225 PRO A N 1
ATOM 1766 C CA . PRO A 1 225 ? 10.748 -9.296 -5.362 1.00 75.00 225 PRO A CA 1
ATOM 1767 C C . PRO A 1 225 ? 9.215 -9.210 -5.302 1.00 75.00 225 PRO A C 1
ATOM 1769 O O . PRO A 1 225 ? 8.668 -8.773 -4.292 1.00 75.00 225 PRO A O 1
ATOM 1772 N N . THR A 1 226 ? 8.514 -9.581 -6.377 1.00 66.56 226 THR A N 1
ATOM 1773 C CA . THR A 1 226 ? 7.047 -9.547 -6.468 1.00 66.56 226 THR A CA 1
ATOM 1774 C C . THR A 1 226 ? 6.367 -10.738 -5.795 1.00 66.56 226 THR A C 1
ATOM 1776 O O . THR A 1 226 ? 5.169 -10.672 -5.522 1.00 66.56 226 THR A O 1
ATOM 1779 N N . CYS A 1 227 ? 7.100 -11.815 -5.508 1.00 68.88 227 CYS A N 1
ATOM 1780 C CA . CYS A 1 227 ? 6.572 -12.984 -4.822 1.00 68.88 227 CYS A CA 1
ATOM 1781 C C . CYS A 1 227 ? 6.997 -12.950 -3.350 1.00 68.88 227 CYS A C 1
ATOM 1783 O O . CYS A 1 227 ? 8.152 -13.197 -3.018 1.00 68.88 227 CYS A O 1
ATOM 1785 N N . THR A 1 228 ? 6.063 -12.649 -2.447 1.00 56.69 228 THR A N 1
ATOM 1786 C CA . THR A 1 228 ? 6.266 -12.878 -1.012 1.00 56.69 228 THR A CA 1
ATOM 1787 C C . THR A 1 228 ? 5.841 -14.309 -0.688 1.00 56.69 228 THR A C 1
ATOM 1789 O O . THR A 1 228 ? 4.636 -14.578 -0.738 1.00 56.69 228 THR A O 1
ATOM 1792 N N . PRO A 1 229 ? 6.766 -15.235 -0.373 1.00 50.69 229 PRO A N 1
ATOM 1793 C CA . PRO A 1 229 ? 6.373 -16.541 0.132 1.00 50.69 229 PRO A CA 1
ATOM 1794 C C . PRO A 1 229 ? 5.647 -16.340 1.467 1.00 50.69 229 PRO A C 1
ATOM 1796 O O . PRO A 1 229 ? 6.197 -15.747 2.396 1.00 50.69 229 PRO A O 1
ATOM 1799 N N . SER A 1 230 ? 4.380 -16.749 1.502 1.00 40.16 230 SER A N 1
ATOM 1800 C CA . SER A 1 230 ? 3.507 -16.720 2.681 1.00 40.16 230 SER A CA 1
ATOM 1801 C C . SER A 1 230 ? 3.814 -17.850 3.646 1.00 40.16 230 SER A C 1
ATOM 1803 O O . SER A 1 230 ? 4.005 -18.975 3.128 1.00 40.16 230 SER A O 1
#

Foldseek 3Di:
DDEPPDDPVVNVVVQVCVVVVVDVDDDYDLVCLPDDLRAHQEFEAADQWDQDPPPGIDGHFLVSLCSRRVSFDDPPPDPGGYYHYDDPDPVRVVVCCVRRVVDDGDDDDDPCPDLQNVLLVLLLCQLVVVAWALVSSLVVVCPDPNVVPPNSVVCSVSSVVSVVVCVVLQQWDDDPRTIHGDPLSNVCNVVSHRPVLSSLLVVLVVVDDPDDDPVSVVVSNCPGPVDDDD

pLDDT: mean 87.96, std 9.8, range [40.16, 97.75]

Sequence (230 aa):
FHHAGLRAEHRRIVEDSFRSGKIKILVATPTLAAGVNLPAKAVIIGSYHRFTPGYGMTRISILEYKQMSGRAGRPQYDAYGEATLIASSQDEAEELMESYILSKPEPLYSRLASESALRSHTLAAIASDYAHTDEGLLDFFGSTFYGYHYGPLGLRGPISSILRYLEREGMIIRKGGYIYASDFGRRVSELYIDPLSAVIIRDGLRLGARTVTDFTWLHLICRTPTCTPS

Secondary structure (DSSP, 8-state):
-B-TTS-HHHHHHHHHHHHTTSS----B-GGGTTT----BSEEEE--SEEEETTTEEEEPPHHHHHHHHTTBS-TTT-SS-EEEE--SSHHHHHHHIIIIIISPPPPPPPGGGSHHHHHHHHHHHHHTTS--SHHHHHHHHHTSHHHHHHTTHHHHHHHHHHHHHHHHTTSEEEETTEEEE-HHHHHHHHTT--HHHHHHHHHHHHH--SS--HHHHHHHHHTSTT----

Radius of gyration: 23.94 Å; chains: 1; bounding box: 52×50×65 Å